Protein AF-A0A501QC79-F1 (afdb_monomer)

Secondary structure (DSSP, 8-state):
--HHHHHHHHHHHHHHHHHHHHHHHHHTT-HHHHHHHHHHHHHHHHHHHHHHHHHT---HHHHHHHHHHHIIIIIIHHHHHHHHHHHHHTT---SSHHHHGGGGGGHHHHHHHHHHHHHHH-TT-SSSEES--HHHHHHHHHHHHHHHHH---HHHHHHHT-HHHHHHHHHHHHHHHHS-PEEPP-----S-TTTTHHHHHHHHHHHHHHHHHGGGHHHHHHHHHHHHHHHHHTT--

Organism: NCBI:txid2596891

Radius of gyration: 18.56 Å; Cα contacts (8 Å, |Δi|>4): 331; chains: 1; bounding box: 59×42×55 Å

Nearest PDB structures (foldseek):
  6wmv-assembly1_A  TM=6.907E-01  e=2.992E-02  Archaeoglobus fulgidus
  6wmv-assembly1_C  TM=6.735E-01  e=3.598E-02  Archaeoglobus fulgidus
  6h53-assembly1_A  TM=6.924E-01  e=6.858E-02  Mycobacterium tuberculosis H37Rv
  6h59-assembly1_A  TM=6.334E-01  e=5.447E-02  Mycobacterium tuberculosis H37Rv

Mean predicted aligned error: 5.56 Å

Solvent-accessible surface area (backbone atoms only — not comparable to full-atom values): 12020 Å² total; per-residue (Å²): 136,66,66,78,60,45,50,28,52,52,32,26,50,49,13,28,52,26,10,55,54,15,36,54,28,40,73,70,66,38,46,68,58,14,43,51,26,31,53,50,13,52,51,29,46,55,47,17,61,48,45,22,58,74,68,71,44,82,48,76,65,49,59,50,46,41,49,56,20,44,36,42,28,29,9,43,33,28,10,52,46,39,20,47,45,30,30,57,39,61,67,64,48,90,58,71,70,64,49,57,53,20,63,56,22,38,42,31,23,54,25,34,47,55,31,50,58,46,61,77,72,49,83,78,65,78,84,43,48,65,20,48,53,48,59,60,52,21,52,36,51,43,25,52,64,49,39,55,72,67,61,82,48,63,71,59,44,55,47,65,44,32,46,67,52,49,49,52,51,23,52,50,48,23,45,43,30,62,35,87,46,61,39,71,71,78,71,79,88,62,94,48,65,86,83,36,45,65,51,51,52,50,52,54,52,41,51,51,33,38,69,76,46,44,50,56,12,49,43,50,41,52,52,47,51,54,52,51,19,56,61,53,56,66,74,78,111

pLDDT: mean 89.34, std 11.7, range [38.06, 98.81]

Foldseek 3Di:
DPPLLCVLVVLLVQLLVLLVVLQVCLVVVVLVSSLVSLVVSVVSLVVSVVSCVVSVRDDPVSLVSSLVSLLSSLQVSLLSNLLVLLCVLLVNDPDDCSVVLSNLSNLSSVLSNVLSVCVVVDPVPDAWDFFDDSSLLSLLSSLLSVCCVVCPDVVSVVLSSHSVSSSVSSVVSSCRSPHRQTFDDLDDPDPDCVVCVVNVVLVVLLVVLCVPVPSRSSNVSSVVRSVSSNVVVVVVD

InterPro domains:
  IPR000462 CDP-alcohol phosphatidyltransferase [PF01066] (7-162)
  IPR043130 CDP-alcohol phosphatidyltransferase, transmembrane domain [G3DSA:1.20.120.1760] (5-181)
  IPR048254 CDP-alcohol phosphatidyltransferase, conserved site [PS00379] (48-70)
  IPR050324 CDP-alcohol phosphatidyltransferase class-I [PTHR14269] (6-168)

Sequence (237 aa):
MRIKAQVPNIITLLNLFSGCIALIFAFHQDFKMAFLFVCLGIFLDFFDGFFARLFKVSSPLGLQLDSLADMVTSGVVPGLAMYYLMNQALGFPSSGWQMLFPYLGFIITLGSCYRLANFNIDTRQTDSFIGLPTPANALFILSLPLILLDNQYGFISQALSNPWILLVISLFSAFMLNAEIPLFSLKVKSASFAKNKLQIIFLTVSVLLLVFFKALGIPLLILFYILLSVLTNKKSI

Structure (mmCIF, N/CA/C/O backbone):
data_AF-A0A501QC79-F1
#
_entry.id   AF-A0A501QC79-F1
#
loop_
_atom_site.group_PDB
_atom_site.id
_atom_site.type_symbol
_atom_site.label_atom_id
_atom_site.label_alt_id
_atom_site.label_comp_id
_atom_site.label_asym_id
_atom_site.label_entity_id
_atom_site.label_seq_id
_atom_site.pdbx_PDB_ins_code
_atom_site.Cartn_x
_atom_site.Cartn_y
_atom_site.Cartn_z
_atom_site.occupancy
_atom_site.B_iso_or_equiv
_atom_site.auth_seq_id
_atom_site.auth_comp_id
_atom_site.auth_asym_id
_atom_site.auth_atom_id
_atom_site.pdbx_PDB_model_num
ATOM 1 N N . MET A 1 1 ? -15.047 -13.389 31.062 1.00 51.81 1 MET A N 1
ATOM 2 C CA . MET A 1 1 ? -14.877 -12.044 30.456 1.00 51.81 1 MET A CA 1
ATOM 3 C C . MET A 1 1 ? -13.528 -11.808 29.741 1.00 51.81 1 MET A C 1
ATOM 5 O O . MET A 1 1 ? -13.294 -10.686 29.327 1.00 51.81 1 MET A O 1
ATOM 9 N N . ARG A 1 2 ? -12.667 -12.815 29.482 1.00 64.94 2 ARG A N 1
ATOM 10 C CA . ARG A 1 2 ? -11.371 -12.607 28.783 1.00 64.94 2 ARG A CA 1
ATOM 11 C C . ARG A 1 2 ? -11.360 -12.921 27.278 1.00 64.94 2 ARG A C 1
ATOM 13 O O . ARG A 1 2 ? -10.652 -12.256 26.539 1.00 64.94 2 ARG A O 1
ATOM 20 N N . ILE A 1 3 ? -12.172 -13.876 26.816 1.00 75.38 3 ILE A N 1
ATOM 21 C CA . ILE A 1 3 ? -12.108 -14.379 25.428 1.00 75.38 3 ILE A CA 1
ATOM 22 C C . ILE A 1 3 ? -12.558 -13.321 24.407 1.00 75.38 3 ILE A C 1
ATOM 24 O O . ILE A 1 3 ? -11.888 -13.115 23.404 1.00 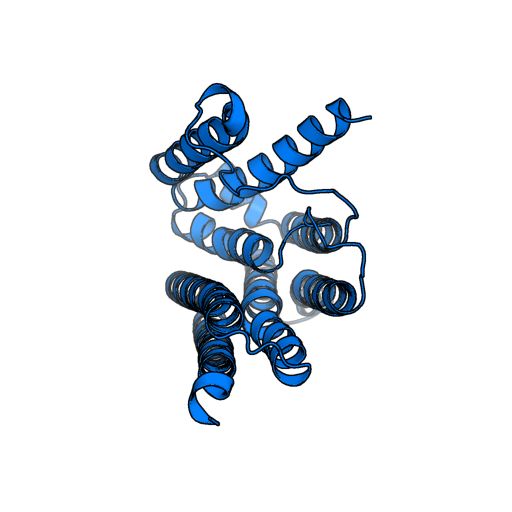75.38 3 ILE A O 1
ATOM 28 N N . LYS A 1 4 ? -13.642 -12.580 24.688 1.00 75.62 4 LYS A N 1
ATOM 29 C CA . LYS A 1 4 ? -14.170 -11.550 23.769 1.00 75.62 4 LYS A CA 1
ATOM 30 C C . LYS A 1 4 ? -13.167 -10.424 23.482 1.00 75.62 4 LYS A C 1
ATOM 32 O O . LYS A 1 4 ? -13.159 -9.899 22.378 1.00 75.62 4 LYS A O 1
ATOM 37 N N . ALA A 1 5 ? -12.313 -10.092 24.452 1.00 76.94 5 ALA A N 1
ATOM 38 C CA . ALA A 1 5 ? -11.273 -9.075 24.297 1.00 76.94 5 ALA A CA 1
ATOM 39 C C . ALA A 1 5 ? -10.076 -9.556 23.458 1.00 76.94 5 ALA A C 1
ATOM 41 O O . ALA A 1 5 ? -9.315 -8.732 22.968 1.00 76.94 5 ALA A O 1
ATOM 42 N N . GLN A 1 6 ? -9.905 -10.872 23.283 1.00 86.75 6 GLN A N 1
ATOM 43 C CA . GLN A 1 6 ? -8.829 -11.441 22.467 1.00 86.75 6 GLN A CA 1
ATOM 44 C C . GLN A 1 6 ? -9.225 -11.638 21.002 1.00 86.75 6 GLN A C 1
ATOM 46 O O . GLN A 1 6 ? -8.341 -11.764 20.164 1.00 86.75 6 GLN A O 1
ATOM 51 N N . VAL A 1 7 ? -10.525 -11.638 20.683 1.00 90.56 7 VAL A N 1
ATOM 52 C CA . VAL A 1 7 ? -11.008 -11.847 19.308 1.00 90.56 7 VAL A CA 1
ATOM 53 C C . VAL A 1 7 ? -10.420 -10.825 18.326 1.00 90.56 7 VAL A C 1
ATOM 55 O O . VAL A 1 7 ? -9.866 -11.279 17.329 1.00 90.56 7 VAL A O 1
ATOM 58 N N . PRO A 1 8 ? -10.445 -9.498 18.584 1.00 90.94 8 PRO A N 1
ATOM 59 C CA . PRO A 1 8 ? -9.845 -8.534 17.660 1.00 90.94 8 PRO A CA 1
ATOM 60 C C . PRO A 1 8 ? -8.350 -8.783 17.466 1.00 90.94 8 PRO A C 1
ATOM 62 O O . PRO A 1 8 ? -7.911 -8.929 16.339 1.00 90.94 8 PRO A O 1
ATOM 65 N N . ASN A 1 9 ? -7.598 -8.987 18.552 1.00 93.12 9 ASN A N 1
ATOM 66 C CA . ASN A 1 9 ? -6.156 -9.235 18.469 1.00 93.12 9 ASN A CA 1
ATOM 67 C C . ASN A 1 9 ? -5.815 -10.496 17.655 1.00 93.12 9 ASN A C 1
ATOM 69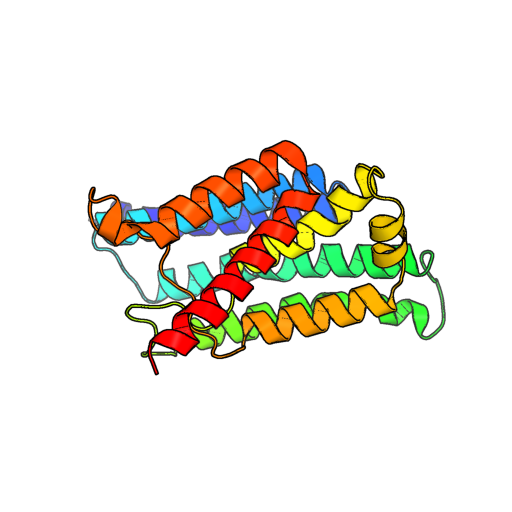 O O . ASN A 1 9 ? -4.817 -10.514 16.944 1.00 93.12 9 ASN A O 1
ATOM 73 N N . ILE A 1 10 ? -6.620 -11.560 17.756 1.00 95.12 10 ILE A N 1
ATOM 74 C CA . ILE A 1 10 ? -6.436 -12.766 16.934 1.00 95.12 10 ILE A CA 1
ATOM 75 C C . ILE A 1 10 ? -6.679 -12.442 15.458 1.00 95.12 10 ILE A C 1
ATOM 77 O O . ILE A 1 10 ? -5.912 -12.889 14.611 1.00 95.12 10 ILE A O 1
ATOM 81 N N . ILE A 1 11 ? -7.712 -11.659 15.145 1.00 95.44 11 ILE A N 1
ATOM 82 C CA . ILE A 1 11 ? -7.998 -11.236 13.769 1.00 95.44 11 ILE A CA 1
ATOM 83 C C . ILE A 1 11 ? -6.853 -10.365 13.227 1.00 95.44 11 ILE A C 1
ATOM 85 O O . ILE A 1 11 ? -6.382 -10.623 12.122 1.00 95.44 11 ILE A O 1
ATOM 89 N N . THR A 1 12 ? -6.317 -9.441 14.026 1.00 95.62 12 THR A N 1
ATOM 90 C CA . THR A 1 12 ? -5.130 -8.648 13.675 1.00 95.62 12 THR A CA 1
ATOM 91 C C . THR A 1 12 ? -3.904 -9.531 13.410 1.00 95.62 12 THR A C 1
ATOM 93 O O . THR A 1 12 ? -3.160 -9.324 12.452 1.00 95.62 12 THR A O 1
ATOM 96 N N . LEU A 1 13 ? -3.694 -10.586 14.206 1.00 97.69 13 LEU A N 1
ATOM 97 C CA . LEU A 1 13 ? -2.621 -11.554 13.950 1.00 97.69 13 LEU A CA 1
ATOM 98 C C . LEU A 1 13 ? -2.850 -12.365 12.666 1.00 97.69 13 LEU A C 1
ATOM 100 O O . LEU A 1 13 ? -1.882 -12.736 12.004 1.00 97.69 13 LEU A O 1
ATOM 104 N N . LEU A 1 14 ? -4.103 -12.625 12.283 1.00 98.12 14 LEU A N 1
ATOM 105 C CA . LEU A 1 14 ? -4.424 -13.238 10.992 1.00 98.12 14 LEU A CA 1
ATOM 106 C C . LEU A 1 14 ? -4.185 -12.269 9.822 1.00 98.12 14 LEU A C 1
ATOM 108 O O . LEU A 1 14 ? -3.751 -12.728 8.762 1.00 98.12 14 LEU A O 1
ATOM 112 N N . ASN A 1 15 ? -4.409 -10.958 10.002 1.00 98.12 15 ASN A N 1
ATOM 113 C CA . ASN A 1 15 ? -3.970 -9.935 9.043 1.00 98.12 15 ASN A CA 1
ATOM 114 C C . ASN A 1 15 ? -2.449 -10.039 8.848 1.00 98.12 15 ASN A C 1
ATOM 116 O O . ASN A 1 15 ? -1.994 -10.308 7.737 1.00 98.12 15 ASN A O 1
ATOM 120 N N . LEU A 1 16 ? -1.674 -9.963 9.935 1.00 98.50 16 LEU A N 1
ATOM 121 C CA . LEU A 1 16 ? -0.215 -10.099 9.887 1.00 98.50 16 LEU A CA 1
ATOM 122 C C . LEU A 1 16 ? 0.229 -11.401 9.202 1.00 98.50 16 LEU A C 1
ATOM 124 O O . LEU A 1 16 ? 1.107 -11.387 8.341 1.00 98.50 16 LEU A O 1
ATOM 128 N N . PHE A 1 17 ? -0.385 -12.532 9.555 1.00 98.69 17 PHE A N 1
ATOM 129 C CA . PHE A 1 17 ? -0.069 -13.821 8.943 1.00 98.69 17 PHE A CA 1
ATOM 130 C C . PHE A 1 17 ? -0.345 -13.824 7.432 1.00 98.69 17 PHE A C 1
ATOM 132 O O . PHE A 1 17 ? 0.474 -14.320 6.657 1.00 98.69 17 PHE A O 1
ATOM 139 N N . SER A 1 18 ? -1.449 -13.207 7.002 1.00 98.56 18 SER A N 1
ATOM 140 C CA . SER A 1 18 ? -1.770 -13.024 5.582 1.00 98.56 18 SER A CA 1
ATOM 141 C C . SER A 1 18 ? -0.726 -12.152 4.879 1.00 98.56 18 SER A C 1
ATOM 143 O O . SER A 1 18 ? -0.279 -12.504 3.789 1.00 98.56 18 SER A O 1
ATOM 145 N N . GLY A 1 19 ? -0.265 -11.073 5.521 1.00 98.56 19 GLY A N 1
ATOM 146 C CA . GLY A 1 19 ? 0.830 -10.232 5.032 1.00 98.56 19 GLY A CA 1
ATOM 147 C C . GLY A 1 19 ? 2.145 -10.996 4.863 1.00 98.56 19 GLY A C 1
ATOM 148 O O . GLY A 1 19 ? 2.801 -10.874 3.830 1.00 98.56 19 GLY A O 1
ATOM 149 N N . CYS A 1 20 ? 2.506 -11.851 5.824 1.00 98.75 20 CYS A N 1
ATOM 150 C CA . CYS A 1 20 ? 3.682 -12.719 5.718 1.00 98.75 20 CYS A CA 1
ATOM 151 C C . CYS A 1 20 ? 3.578 -13.690 4.532 1.00 98.75 20 CYS A C 1
ATOM 153 O O . CYS A 1 20 ? 4.544 -13.856 3.790 1.00 98.75 20 CYS A O 1
ATOM 155 N N . ILE A 1 21 ? 2.412 -14.304 4.313 1.00 98.75 21 ILE A N 1
ATOM 156 C CA . ILE A 1 21 ? 2.190 -15.179 3.152 1.00 98.75 21 ILE A CA 1
ATOM 157 C C . ILE A 1 21 ? 2.288 -14.377 1.846 1.00 98.75 21 ILE A C 1
ATOM 159 O O . ILE A 1 21 ? 2.962 -14.805 0.906 1.00 98.75 21 ILE A O 1
ATOM 163 N N . ALA A 1 22 ? 1.671 -13.193 1.791 1.00 98.75 22 ALA A N 1
ATOM 164 C CA . ALA A 1 22 ? 1.744 -12.315 0.628 1.00 98.75 22 ALA A CA 1
ATOM 165 C C . ALA A 1 22 ? 3.183 -11.899 0.299 1.00 98.75 22 ALA A C 1
ATOM 167 O O . ALA A 1 22 ? 3.547 -11.844 -0.874 1.00 98.75 22 ALA A O 1
ATOM 168 N N . LEU A 1 23 ? 4.010 -11.651 1.320 1.00 98.50 23 LEU A N 1
ATOM 169 C CA . LEU A 1 23 ? 5.426 -11.326 1.165 1.00 98.50 23 LEU A CA 1
ATOM 170 C C . LEU A 1 23 ? 6.184 -12.450 0.449 1.00 98.50 23 LEU A C 1
ATOM 172 O O . LEU A 1 23 ? 6.958 -12.177 -0.466 1.00 98.50 23 LEU A O 1
ATOM 176 N N . ILE A 1 24 ? 5.933 -13.706 0.829 1.00 98.56 24 ILE A N 1
ATOM 177 C CA . ILE A 1 24 ? 6.554 -14.875 0.192 1.00 98.56 24 ILE A CA 1
ATOM 178 C C . ILE A 1 24 ? 6.101 -15.012 -1.265 1.00 98.56 24 ILE A C 1
ATOM 180 O O . ILE A 1 24 ? 6.936 -15.211 -2.147 1.00 98.56 24 ILE A O 1
ATOM 184 N N . PHE A 1 25 ? 4.809 -14.843 -1.555 1.00 98.62 25 PHE A N 1
ATOM 185 C CA . PHE A 1 25 ? 4.328 -14.859 -2.941 1.00 98.62 25 PHE A CA 1
ATOM 186 C C . PHE A 1 25 ? 4.920 -13.720 -3.780 1.00 98.62 25 PHE A C 1
ATOM 188 O O . PHE A 1 25 ? 5.356 -13.959 -4.904 1.00 98.62 25 PHE A O 1
ATOM 195 N N . ALA A 1 26 ? 5.014 -12.506 -3.228 1.00 98.00 26 ALA A N 1
ATOM 196 C CA . ALA A 1 26 ? 5.640 -11.368 -3.899 1.00 98.00 26 ALA A CA 1
ATOM 197 C C . ALA A 1 26 ? 7.133 -11.615 -4.163 1.00 98.00 26 ALA A C 1
ATOM 199 O O . ALA A 1 26 ? 7.626 -11.302 -5.245 1.00 98.00 26 ALA A O 1
ATOM 200 N N . PHE A 1 27 ? 7.841 -12.231 -3.212 1.00 96.94 27 PHE A N 1
ATOM 201 C CA . PHE A 1 27 ? 9.240 -12.629 -3.375 1.00 96.94 27 PHE A CA 1
ATOM 202 C C . PHE A 1 27 ? 9.424 -13.634 -4.522 1.00 96.94 27 PHE A C 1
ATOM 204 O O . PHE A 1 27 ? 10.345 -13.504 -5.327 1.00 96.94 27 PHE A O 1
ATOM 211 N N . HIS A 1 28 ? 8.506 -14.594 -4.645 1.00 97.25 28 HIS A N 1
ATOM 212 C CA . HIS A 1 28 ? 8.462 -15.548 -5.756 1.00 97.25 28 HIS A CA 1
ATOM 213 C C . HIS A 1 28 ? 7.795 -15.003 -7.028 1.00 97.25 28 HIS A C 1
ATOM 215 O O . HIS A 1 28 ? 7.598 -15.760 -7.975 1.00 97.25 28 HIS A O 1
ATOM 221 N N . GLN A 1 29 ? 7.496 -13.700 -7.084 1.00 95.69 29 GLN A N 1
ATOM 222 C CA . GLN A 1 29 ? 6.932 -13.010 -8.252 1.00 95.69 29 GLN A CA 1
ATOM 223 C C . GLN A 1 29 ? 5.509 -13.465 -8.622 1.00 95.69 29 GLN A C 1
ATOM 225 O O . GLN A 1 29 ? 4.989 -13.108 -9.681 1.00 95.69 29 GLN A O 1
ATOM 230 N N . ASP A 1 30 ? 4.831 -14.195 -7.733 1.00 97.50 30 ASP A N 1
ATOM 231 C CA . ASP A 1 30 ? 3.408 -14.496 -7.859 1.00 97.50 30 ASP A CA 1
ATOM 232 C C . ASP A 1 30 ? 2.586 -13.329 -7.299 1.00 97.50 30 ASP A C 1
ATOM 234 O O . ASP A 1 30 ? 2.006 -13.367 -6.209 1.00 97.50 30 ASP A O 1
ATOM 238 N N . PHE A 1 31 ? 2.551 -12.242 -8.068 1.00 97.06 31 PHE A N 1
ATOM 239 C CA . PHE A 1 31 ? 1.845 -11.027 -7.670 1.00 97.06 31 PHE A CA 1
ATOM 240 C C . PHE A 1 31 ? 0.328 -11.203 -7.600 1.00 97.06 31 PHE A C 1
ATOM 242 O O . PHE A 1 31 ? -0.332 -10.440 -6.900 1.00 97.06 31 PHE A O 1
ATOM 249 N N . LYS A 1 32 ? -0.236 -12.215 -8.273 1.00 97.12 32 LYS A N 1
ATOM 250 C CA . LYS A 1 32 ? -1.670 -12.528 -8.182 1.00 97.12 32 LYS A CA 1
ATOM 251 C C . LYS A 1 32 ? -2.005 -13.050 -6.791 1.00 97.12 32 LYS A C 1
ATOM 253 O O . LYS A 1 32 ? -2.919 -12.528 -6.152 1.00 97.12 32 LYS A O 1
ATOM 258 N N . MET A 1 33 ? -1.240 -14.027 -6.305 1.00 98.19 33 MET A N 1
ATOM 259 C CA . MET A 1 33 ? -1.424 -14.557 -4.956 1.00 98.19 33 MET A CA 1
ATOM 260 C C . MET A 1 33 ? -1.026 -13.538 -3.888 1.00 98.19 33 MET A C 1
ATOM 262 O O . MET A 1 33 ? -1.756 -13.382 -2.910 1.00 98.19 33 MET A O 1
ATOM 266 N N . ALA A 1 34 ? 0.054 -12.777 -4.095 1.00 98.44 34 ALA A N 1
ATOM 267 C CA . ALA A 1 34 ? 0.430 -11.696 -3.184 1.00 98.44 34 ALA A CA 1
ATOM 268 C C . ALA A 1 34 ? -0.694 -10.659 -3.035 1.00 98.44 34 ALA A C 1
ATOM 270 O O . ALA A 1 34 ? -1.074 -10.311 -1.918 1.00 98.44 34 ALA A O 1
ATOM 271 N N . PHE A 1 35 ? -1.281 -10.216 -4.153 1.00 98.12 35 PHE A N 1
ATOM 272 C CA . PHE A 1 35 ? -2.409 -9.288 -4.147 1.00 98.12 35 PHE A CA 1
ATOM 273 C C . PHE A 1 35 ? -3.626 -9.873 -3.418 1.00 98.12 35 PHE A C 1
ATOM 275 O O . PHE A 1 35 ? -4.243 -9.180 -2.610 1.00 98.12 35 PHE A O 1
ATOM 282 N N . LEU A 1 36 ? -3.948 -11.152 -3.646 1.00 98.25 36 LEU A N 1
ATOM 283 C CA . LEU A 1 36 ? -5.070 -11.826 -2.987 1.00 98.25 36 LEU A CA 1
ATOM 284 C C . LEU A 1 36 ? -4.882 -11.905 -1.467 1.00 98.25 36 LEU A C 1
ATOM 286 O O . LEU A 1 36 ? -5.812 -11.603 -0.722 1.00 98.25 36 LEU A O 1
ATOM 290 N N . PHE A 1 37 ? -3.687 -12.266 -0.998 1.00 98.62 37 PHE A N 1
ATOM 291 C CA . PHE A 1 37 ? -3.400 -12.335 0.435 1.00 98.62 37 PHE A CA 1
ATOM 292 C C . PHE A 1 37 ? -3.321 -10.952 1.095 1.00 98.62 37 PHE A C 1
ATOM 294 O O . PHE A 1 37 ? -3.749 -10.817 2.239 1.00 98.62 37 PHE A O 1
ATOM 301 N N . VAL A 1 38 ? -2.880 -9.907 0.383 1.00 98.56 38 VAL A N 1
ATOM 302 C CA . VAL A 1 38 ? -3.005 -8.523 0.877 1.00 98.56 38 VAL A CA 1
ATOM 303 C C . VAL A 1 38 ? -4.467 -8.099 0.968 1.00 98.56 38 VAL A C 1
ATOM 305 O O . VAL A 1 38 ? -4.868 -7.536 1.982 1.00 98.56 38 VAL A O 1
ATOM 308 N N . CYS A 1 39 ? -5.299 -8.424 -0.027 1.00 98.00 39 CYS A N 1
ATOM 309 C CA . CYS A 1 39 ? -6.742 -8.178 0.054 1.00 98.00 39 CYS A CA 1
ATOM 310 C C . CYS A 1 39 ? -7.374 -8.901 1.249 1.00 98.00 39 CYS A C 1
ATOM 312 O O . CYS A 1 39 ? -8.214 -8.324 1.936 1.00 98.00 39 CYS A O 1
ATOM 314 N N . LEU A 1 40 ? -6.957 -10.143 1.517 1.00 98.31 40 LEU A N 1
ATOM 315 C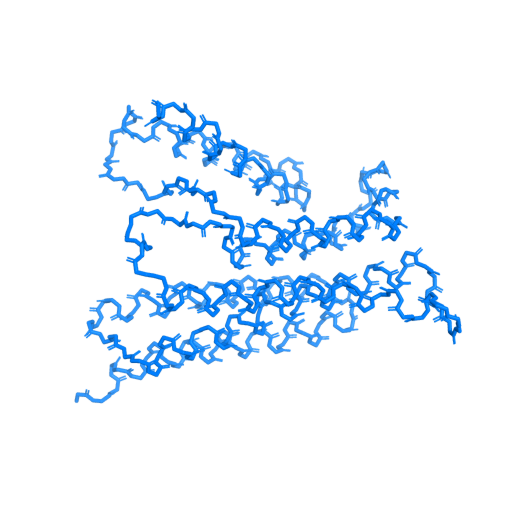 CA . LEU A 1 40 ? -7.400 -10.896 2.688 1.00 98.31 40 LEU A CA 1
ATOM 316 C C . LEU A 1 40 ? -6.943 -10.235 3.995 1.00 98.31 40 LEU A C 1
ATOM 318 O O . LEU A 1 40 ? -7.746 -10.113 4.914 1.00 98.31 40 LEU A O 1
ATOM 322 N N . GLY A 1 41 ? -5.694 -9.772 4.075 1.00 98.00 41 GLY A N 1
ATOM 323 C CA . GLY A 1 41 ? -5.181 -9.051 5.241 1.00 98.00 41 GLY A CA 1
ATOM 324 C C . GLY A 1 41 ? -5.961 -7.764 5.519 1.00 98.00 41 GLY A C 1
ATOM 325 O O . GLY A 1 41 ? -6.464 -7.592 6.623 1.00 98.00 41 GLY A O 1
ATOM 326 N N . ILE A 1 42 ? -6.190 -6.937 4.492 1.00 96.69 42 ILE A N 1
ATOM 327 C CA . ILE A 1 42 ? -7.022 -5.719 4.570 1.00 96.69 42 ILE A CA 1
ATOM 328 C C . ILE A 1 42 ? -8.469 -6.048 4.970 1.00 96.69 42 ILE A C 1
ATOM 330 O O . ILE A 1 42 ? -9.122 -5.300 5.697 1.00 96.69 42 ILE A O 1
ATOM 334 N N . PHE A 1 43 ? -9.007 -7.168 4.487 1.00 96.31 43 PHE A N 1
ATOM 335 C CA . PHE A 1 43 ? -10.330 -7.622 4.896 1.00 96.31 43 PHE A CA 1
ATOM 336 C C . PHE A 1 43 ? -10.358 -7.987 6.387 1.00 96.31 43 PHE A C 1
ATOM 338 O O . PHE A 1 43 ? -11.288 -7.601 7.087 1.00 96.31 43 PHE A O 1
ATOM 345 N N . LEU A 1 44 ? -9.344 -8.693 6.890 1.00 96.00 44 LEU A N 1
ATOM 346 C CA . LEU A 1 44 ? -9.238 -9.059 8.304 1.00 96.00 44 LEU A CA 1
ATOM 347 C C . LEU A 1 44 ? -9.051 -7.828 9.203 1.00 96.00 44 LEU A C 1
ATOM 349 O O . LEU A 1 44 ? -9.737 -7.728 10.216 1.00 96.00 44 LEU A O 1
ATOM 353 N N . ASP A 1 45 ? -8.224 -6.872 8.784 1.00 92.88 45 ASP A N 1
ATOM 354 C CA . ASP A 1 45 ? -8.029 -5.558 9.415 1.00 92.88 45 ASP A CA 1
ATOM 355 C C . ASP A 1 45 ? -9.367 -4.836 9.652 1.00 92.88 45 ASP A C 1
ATOM 357 O O . ASP A 1 45 ? -9.756 -4.492 10.766 1.00 92.88 45 ASP A O 1
ATOM 361 N N . PHE A 1 46 ? -10.205 -4.752 8.615 1.00 89.75 46 PHE A N 1
ATOM 362 C CA . PHE A 1 46 ? -11.540 -4.174 8.767 1.00 89.75 46 PHE A CA 1
ATOM 363 C C . PHE A 1 46 ? -12.395 -4.907 9.823 1.00 89.75 46 PHE A C 1
ATOM 365 O O . PHE A 1 46 ? -13.185 -4.282 10.549 1.00 89.75 46 PHE A O 1
ATOM 372 N N . PHE A 1 47 ? -12.265 -6.234 9.904 1.00 89.06 47 PHE A N 1
ATOM 373 C CA . PHE A 1 47 ? -13.030 -7.065 10.828 1.00 89.06 47 PHE A CA 1
ATOM 374 C C . PHE A 1 47 ? -12.544 -6.960 12.276 1.00 89.06 47 PHE A C 1
ATOM 376 O O . PHE A 1 47 ? -13.390 -7.004 13.176 1.00 89.06 47 PHE A O 1
ATOM 383 N N . ASP A 1 48 ? -11.249 -6.776 12.542 1.00 87.62 48 ASP A N 1
ATOM 384 C CA . ASP A 1 48 ? -10.780 -6.576 13.916 1.00 87.62 48 ASP A CA 1
ATOM 385 C C . ASP A 1 48 ? -11.354 -5.281 14.514 1.00 87.62 48 ASP A C 1
ATOM 387 O O . ASP A 1 48 ? -11.941 -5.310 15.601 1.00 87.62 48 ASP A O 1
ATOM 391 N N . GLY A 1 49 ? -11.363 -4.189 13.746 1.00 85.62 49 GLY A N 1
ATOM 392 C CA . GLY A 1 49 ? -11.900 -2.903 14.157 1.00 85.62 49 GLY A CA 1
ATOM 393 C C . GLY A 1 49 ? -13.421 -2.937 14.263 1.00 85.62 49 GLY A C 1
ATOM 394 O O . GLY A 1 49 ? -14.016 -2.245 15.098 1.00 85.62 49 GLY A O 1
ATOM 395 N N . PHE A 1 50 ? -14.092 -3.745 13.436 1.00 85.75 50 PHE A N 1
ATOM 396 C CA . PHE A 1 50 ? -15.522 -4.023 13.574 1.00 85.75 50 PHE A CA 1
ATOM 397 C C . PHE A 1 50 ? -15.830 -4.745 14.894 1.00 85.75 50 PHE A C 1
ATOM 399 O O . PHE A 1 50 ? -16.664 -4.268 15.670 1.00 85.75 50 PHE A O 1
ATOM 406 N N . PHE A 1 51 ? -15.137 -5.848 15.195 1.00 87.69 51 PHE A N 1
ATOM 407 C CA . PHE A 1 51 ? -15.380 -6.627 16.411 1.00 87.69 51 PHE A CA 1
ATOM 408 C C . PHE A 1 51 ? -14.933 -5.909 17.688 1.00 87.69 51 PHE A C 1
ATOM 410 O O . PHE A 1 51 ? -15.627 -6.006 18.702 1.00 87.69 51 PHE A O 1
ATOM 417 N N . ALA A 1 52 ? -13.850 -5.130 17.650 1.00 87.12 52 ALA A N 1
ATOM 418 C CA . ALA A 1 52 ? -13.419 -4.296 18.772 1.00 87.12 52 ALA A CA 1
ATOM 419 C C . ALA A 1 52 ? -14.513 -3.296 19.177 1.00 87.12 52 ALA A C 1
ATOM 421 O O . ALA A 1 52 ? -14.833 -3.162 20.362 1.00 87.12 52 ALA A O 1
ATOM 422 N N . ARG A 1 53 ? -15.159 -2.652 18.192 1.00 86.69 53 ARG A N 1
ATOM 423 C CA . ARG A 1 53 ? -16.298 -1.745 18.420 1.00 86.69 53 ARG A CA 1
ATOM 424 C C . ARG A 1 53 ? -17.549 -2.491 18.875 1.00 86.69 53 ARG A C 1
ATOM 426 O O . ARG A 1 53 ? -18.190 -2.057 19.830 1.00 86.69 53 ARG A O 1
ATOM 433 N N . LEU A 1 54 ? -17.875 -3.618 18.238 1.00 88.12 54 LEU A N 1
ATOM 434 C CA . LEU A 1 54 ? -19.050 -4.427 18.575 1.00 88.12 54 LEU A CA 1
ATOM 435 C C . LEU A 1 54 ? -18.997 -4.940 20.020 1.00 88.12 54 LEU A C 1
ATOM 437 O O . LEU A 1 54 ? -19.992 -4.886 20.741 1.00 88.12 54 LEU A O 1
ATOM 441 N N . PHE A 1 55 ? -17.832 -5.414 20.459 1.00 88.75 55 PHE A N 1
ATOM 442 C CA . PHE A 1 55 ? -17.634 -5.928 21.813 1.00 88.75 55 PHE A CA 1
ATOM 443 C C . PHE A 1 55 ? -17.247 -4.852 22.830 1.00 88.75 55 PHE A C 1
ATOM 445 O O . PHE A 1 55 ? -17.164 -5.169 24.015 1.00 88.75 55 PHE A O 1
ATOM 452 N N . LYS A 1 56 ? -17.058 -3.596 22.399 1.00 85.38 56 LYS A N 1
ATOM 453 C CA . LYS A 1 56 ? -16.593 -2.475 23.235 1.00 85.38 56 LYS A CA 1
ATOM 454 C C . LYS A 1 56 ? -15.274 -2.794 23.953 1.00 85.38 56 LYS A C 1
ATOM 456 O O . LYS A 1 56 ? -15.113 -2.516 25.138 1.00 85.38 56 LYS A O 1
ATOM 461 N N . VAL A 1 57 ? -14.342 -3.409 23.225 1.00 85.31 57 VAL A N 1
ATOM 462 C CA . VAL A 1 57 ? -13.023 -3.843 23.711 1.00 85.31 57 VAL A CA 1
ATOM 463 C C . VAL A 1 57 ? -11.918 -3.164 22.901 1.00 85.31 57 VAL A C 1
ATOM 465 O O . VAL A 1 57 ? -11.251 -3.776 22.077 1.00 85.31 57 VAL A O 1
ATOM 468 N N . SER A 1 58 ? -11.728 -1.865 23.122 1.00 81.19 58 SER A N 1
ATOM 469 C CA . SER A 1 58 ? -10.557 -1.128 22.631 1.00 81.19 58 SER A CA 1
ATOM 470 C C . SER A 1 58 ? -9.435 -1.199 23.666 1.00 81.19 58 SER A C 1
ATOM 472 O O . SER A 1 58 ? -9.677 -0.941 24.847 1.00 81.19 58 SER A O 1
ATOM 474 N N . SER A 1 59 ? -8.212 -1.527 23.246 1.00 87.19 59 SER A N 1
ATOM 475 C CA . SER A 1 59 ? -7.047 -1.560 24.138 1.00 87.19 59 SER A CA 1
ATOM 476 C C . SER A 1 59 ? -5.824 -0.905 23.489 1.00 87.19 59 SER A C 1
ATOM 478 O O . SER A 1 59 ? -5.683 -0.998 22.268 1.00 87.19 59 SER A O 1
ATOM 480 N N . PRO A 1 60 ? -4.913 -0.298 24.277 1.00 89.75 60 PRO A N 1
ATOM 481 C CA . PRO A 1 60 ? -3.662 0.249 23.748 1.00 89.75 60 PRO A CA 1
ATOM 482 C C . PRO A 1 60 ? -2.815 -0.799 23.019 1.00 89.75 60 PRO A C 1
ATOM 484 O O . PRO A 1 60 ? -2.217 -0.496 21.995 1.00 89.75 60 PRO A O 1
ATOM 487 N N . LEU A 1 61 ? -2.808 -2.046 23.509 1.00 91.25 61 LEU A N 1
ATOM 488 C CA . LEU A 1 61 ? -2.120 -3.154 22.846 1.00 91.25 61 LEU A CA 1
ATOM 489 C C . LEU A 1 61 ? -2.709 -3.432 21.460 1.00 91.25 61 LEU A C 1
ATOM 491 O O . LEU A 1 61 ? -1.949 -3.554 20.511 1.00 91.25 61 LEU A O 1
ATOM 495 N N . GLY A 1 62 ? -4.039 -3.529 21.349 1.00 91.00 62 GLY A N 1
ATOM 496 C CA . GLY A 1 62 ? -4.712 -3.799 20.076 1.00 91.00 62 GLY A CA 1
ATOM 497 C C . GLY A 1 62 ? -4.437 -2.713 19.037 1.00 91.00 62 GLY A C 1
ATOM 498 O O . GLY A 1 62 ? -4.112 -3.039 17.908 1.00 91.00 62 GLY A O 1
ATOM 499 N N . LEU A 1 63 ? -4.454 -1.440 19.450 1.00 90.06 63 LEU A N 1
ATOM 500 C CA . LEU A 1 63 ? -4.114 -0.306 18.581 1.00 90.06 63 LEU A CA 1
ATOM 501 C C . LEU A 1 63 ? -2.683 -0.405 18.018 1.00 90.06 63 LEU A C 1
ATOM 503 O O . LEU A 1 63 ? -2.456 -0.185 16.835 1.00 90.06 63 LEU A O 1
ATOM 507 N N . GLN A 1 64 ? -1.705 -0.740 18.865 1.00 93.88 64 GLN A N 1
ATOM 508 C CA . GLN A 1 64 ? -0.317 -0.895 18.418 1.00 93.88 64 GLN A CA 1
ATOM 509 C C . GLN A 1 64 ? -0.139 -2.149 17.555 1.00 93.88 64 GLN A C 1
ATOM 511 O O . GLN A 1 64 ? 0.587 -2.123 16.565 1.00 93.88 64 GLN A O 1
ATOM 516 N N . LEU A 1 65 ? -0.807 -3.244 17.923 1.00 95.00 65 LEU A N 1
ATOM 517 C CA . LEU A 1 65 ? -0.756 -4.506 17.193 1.00 95.00 65 LEU A CA 1
ATOM 518 C C . LEU A 1 65 ? -1.316 -4.356 15.775 1.00 95.00 65 LEU A C 1
ATOM 520 O O . LEU A 1 65 ? -0.717 -4.888 14.846 1.00 95.00 65 LEU A O 1
ATOM 524 N N . ASP A 1 66 ? -2.406 -3.603 15.630 1.00 94.38 66 ASP A N 1
ATOM 525 C CA . ASP A 1 66 ? -3.036 -3.240 14.359 1.00 94.38 66 ASP A CA 1
ATOM 526 C C . ASP A 1 66 ? -2.038 -2.554 13.425 1.00 94.38 66 ASP A C 1
ATOM 528 O O . ASP A 1 66 ? -1.662 -3.102 12.393 1.00 94.38 66 ASP A O 1
ATOM 532 N N . SER A 1 67 ? -1.448 -1.441 13.868 1.00 95.25 67 SER A N 1
ATOM 533 C CA . SER A 1 67 ? -0.439 -0.725 13.076 1.00 95.25 67 SER A CA 1
ATOM 534 C C . SER A 1 67 ? 0.795 -1.569 12.735 1.00 95.25 67 SER A C 1
ATOM 536 O O . SER A 1 67 ? 1.368 -1.405 11.660 1.00 95.25 67 SER A O 1
ATOM 538 N N . LEU A 1 68 ? 1.228 -2.476 13.619 1.00 97.38 68 LEU A N 1
ATOM 539 C CA . LEU A 1 68 ? 2.353 -3.379 13.343 1.00 97.38 68 LEU A CA 1
ATOM 540 C C . LEU A 1 68 ? 1.997 -4.454 12.307 1.00 97.38 68 LEU A C 1
ATOM 542 O O . LEU A 1 68 ? 2.820 -4.756 11.440 1.00 97.38 68 LEU A O 1
ATOM 546 N N . ALA A 1 69 ? 0.793 -5.024 12.381 1.00 97.94 69 ALA A N 1
ATOM 547 C CA . ALA A 1 69 ? 0.294 -5.976 11.393 1.00 97.94 69 ALA A CA 1
ATOM 548 C C . ALA A 1 69 ? 0.139 -5.306 10.023 1.00 97.94 69 ALA A C 1
ATOM 550 O O . ALA A 1 69 ? 0.651 -5.797 9.012 1.00 97.94 69 ALA A O 1
ATOM 551 N N . ASP A 1 70 ? -0.484 -4.134 10.020 1.00 97.12 70 ASP A N 1
ATOM 552 C CA . ASP A 1 70 ? -0.776 -3.351 8.832 1.00 97.12 70 ASP A CA 1
ATOM 553 C C . ASP A 1 70 ? 0.511 -2.818 8.172 1.00 97.12 70 ASP A C 1
ATOM 555 O O . ASP A 1 70 ? 0.617 -2.738 6.948 1.00 97.12 70 ASP A O 1
ATOM 559 N N . MET A 1 71 ? 1.567 -2.575 8.956 1.00 98.31 71 MET A N 1
ATOM 560 C CA . MET A 1 71 ? 2.892 -2.252 8.426 1.00 98.31 71 MET A CA 1
ATOM 561 C C . MET A 1 71 ? 3.468 -3.385 7.566 1.00 98.31 71 MET A C 1
ATOM 563 O O . MET A 1 71 ? 4.065 -3.119 6.521 1.00 98.31 71 MET A O 1
ATOM 567 N N . VAL A 1 72 ? 3.281 -4.650 7.951 1.00 98.56 72 VAL A N 1
ATOM 568 C CA . VAL A 1 72 ? 3.746 -5.790 7.146 1.00 98.56 72 VAL A CA 1
ATOM 569 C C . VAL A 1 72 ? 2.885 -5.934 5.894 1.00 98.56 72 VAL A C 1
ATOM 571 O O . VAL A 1 72 ? 3.417 -5.870 4.783 1.00 98.56 72 VAL A O 1
ATOM 574 N N . THR A 1 73 ? 1.567 -6.064 6.063 1.00 98.31 73 THR A N 1
ATOM 575 C CA . THR A 1 73 ? 0.616 -6.322 4.969 1.00 98.31 73 THR A CA 1
ATOM 576 C C . THR A 1 73 ? 0.545 -5.165 3.972 1.00 98.31 73 THR A C 1
ATOM 578 O O . THR A 1 73 ? 0.667 -5.372 2.764 1.00 98.31 73 THR A O 1
ATOM 581 N N . SER A 1 74 ?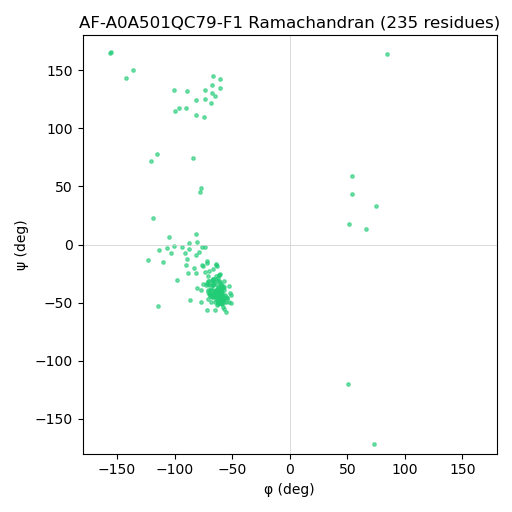 0.376 -3.942 4.470 1.00 97.94 74 SER A N 1
ATOM 582 C CA . SER A 1 74 ? 0.087 -2.746 3.673 1.00 97.94 74 SER A CA 1
ATOM 583 C C . SER A 1 74 ? 1.303 -1.827 3.480 1.00 97.94 74 SER A C 1
ATOM 585 O O . SER A 1 74 ? 1.225 -0.869 2.713 1.00 97.94 74 SER A O 1
ATOM 587 N N . GLY A 1 75 ? 2.434 -2.099 4.141 1.00 98.19 75 GLY A N 1
ATOM 588 C CA . GLY A 1 75 ? 3.665 -1.306 4.029 1.00 98.19 75 GLY A CA 1
ATOM 589 C C . GLY A 1 75 ? 4.838 -2.055 3.390 1.00 98.19 75 GLY A C 1
ATOM 590 O O . GLY A 1 75 ? 5.438 -1.562 2.432 1.00 98.19 75 GLY A O 1
ATOM 591 N N . VAL A 1 76 ? 5.190 -3.239 3.899 1.00 98.69 76 VAL A N 1
ATOM 592 C CA . VAL A 1 76 ? 6.361 -4.007 3.431 1.00 98.69 76 VAL A CA 1
ATOM 593 C C . VAL A 1 76 ? 6.079 -4.713 2.107 1.00 98.69 76 VAL A C 1
ATOM 595 O O . VAL A 1 76 ? 6.862 -4.568 1.169 1.00 98.69 76 VAL A O 1
ATOM 598 N N . VAL A 1 77 ? 4.961 -5.438 1.995 1.00 98.69 77 VAL A N 1
ATOM 599 C CA . VAL A 1 77 ? 4.598 -6.175 0.769 1.00 98.69 77 VAL A CA 1
ATOM 600 C C . VAL A 1 77 ? 4.551 -5.276 -0.481 1.00 98.69 77 VAL A C 1
ATOM 602 O O . VAL A 1 77 ? 5.201 -5.625 -1.471 1.00 98.69 77 VAL A O 1
ATOM 605 N N . PRO A 1 78 ? 3.873 -4.107 -0.487 1.00 98.56 78 PRO A N 1
ATOM 606 C CA . PRO A 1 78 ? 3.911 -3.221 -1.653 1.00 98.56 78 PRO A CA 1
ATOM 607 C C . PRO A 1 78 ? 5.306 -2.634 -1.920 1.00 98.56 78 PRO A C 1
ATOM 609 O O . PRO A 1 78 ? 5.676 -2.466 -3.081 1.00 98.56 78 PRO A O 1
ATOM 612 N N . GLY A 1 79 ? 6.112 -2.373 -0.884 1.00 98.56 79 GLY A N 1
ATOM 613 C CA . GLY A 1 79 ? 7.506 -1.949 -1.055 1.00 98.56 79 GLY A CA 1
ATOM 614 C C . GLY A 1 79 ? 8.360 -3.004 -1.761 1.00 98.56 79 GLY A C 1
ATOM 615 O O . GLY A 1 79 ? 9.103 -2.671 -2.683 1.00 98.56 79 GLY A O 1
ATOM 616 N N . LEU A 1 80 ? 8.193 -4.282 -1.400 1.00 98.69 80 LEU A N 1
ATOM 617 C CA . LEU A 1 80 ? 8.854 -5.405 -2.069 1.00 98.69 80 LEU A CA 1
ATOM 618 C C . LEU A 1 80 ? 8.389 -5.558 -3.525 1.00 98.69 80 LEU A C 1
ATOM 620 O O . LEU A 1 80 ? 9.208 -5.794 -4.412 1.00 98.69 80 LEU A O 1
ATOM 624 N N . ALA A 1 81 ? 7.091 -5.393 -3.792 1.00 98.56 81 ALA A N 1
ATOM 625 C CA . ALA A 1 81 ? 6.574 -5.430 -5.157 1.00 98.56 81 ALA A CA 1
ATOM 626 C C . ALA A 1 81 ? 7.180 -4.314 -6.023 1.00 98.56 81 ALA A C 1
ATOM 628 O O . ALA A 1 81 ? 7.624 -4.571 -7.140 1.00 98.56 81 ALA A O 1
ATOM 629 N N . MET A 1 82 ? 7.274 -3.093 -5.491 1.00 98.69 82 MET A N 1
ATOM 630 C CA . MET A 1 82 ? 7.909 -1.979 -6.196 1.00 98.69 82 MET A CA 1
ATOM 631 C C . MET A 1 82 ? 9.420 -2.177 -6.372 1.00 98.69 82 MET A C 1
ATOM 633 O O . MET A 1 82 ? 9.949 -1.884 -7.443 1.00 98.69 82 MET A O 1
ATOM 637 N N . TYR A 1 83 ? 10.107 -2.722 -5.361 1.00 98.44 83 TYR A N 1
ATOM 638 C CA . TYR A 1 83 ? 11.506 -3.144 -5.482 1.00 98.44 83 TYR A CA 1
ATOM 639 C C . TYR A 1 83 ? 11.679 -4.085 -6.675 1.00 98.44 83 TYR A C 1
ATOM 641 O O . TYR A 1 83 ? 12.536 -3.857 -7.528 1.00 98.44 83 TYR A O 1
ATOM 649 N N . TYR A 1 84 ? 10.833 -5.112 -6.779 1.00 97.81 84 TYR A N 1
ATOM 650 C CA . TYR A 1 84 ? 10.909 -6.055 -7.886 1.00 97.81 84 TYR A CA 1
ATOM 651 C C . TYR A 1 84 ? 10.673 -5.370 -9.236 1.00 97.81 84 TYR A C 1
ATOM 653 O O . TYR A 1 84 ? 11.465 -5.573 -10.153 1.00 97.81 84 TYR A O 1
ATOM 661 N N . LEU A 1 85 ? 9.648 -4.517 -9.352 1.00 97.88 85 LEU A N 1
ATOM 662 C CA . LEU A 1 85 ? 9.371 -3.778 -10.587 1.00 97.88 85 LEU A CA 1
ATOM 663 C C . LEU A 1 85 ? 10.563 -2.924 -11.036 1.00 97.88 85 LEU A C 1
ATOM 665 O O . LEU A 1 85 ? 10.929 -2.945 -12.208 1.00 97.88 85 LEU A O 1
ATOM 669 N N . MET A 1 86 ? 11.202 -2.204 -10.111 1.00 98.25 86 MET A N 1
ATOM 670 C CA . MET A 1 86 ? 12.391 -1.403 -10.417 1.00 98.25 86 MET A CA 1
ATOM 671 C C . MET A 1 86 ? 13.578 -2.271 -10.840 1.00 98.25 86 MET A C 1
ATOM 673 O O . MET A 1 86 ? 14.315 -1.904 -11.754 1.00 98.25 86 MET A O 1
ATOM 677 N N . ASN A 1 87 ? 13.760 -3.422 -10.189 1.00 97.00 87 ASN A N 1
ATOM 678 C CA . ASN A 1 87 ? 14.822 -4.369 -10.519 1.00 97.00 87 ASN A CA 1
ATOM 679 C C . ASN A 1 87 ? 14.616 -4.980 -11.914 1.00 97.00 87 ASN A C 1
ATOM 681 O O . ASN A 1 87 ? 15.541 -5.034 -12.724 1.00 97.00 87 ASN A O 1
ATOM 685 N N . GLN A 1 88 ? 13.375 -5.360 -12.226 1.00 95.94 88 GLN A N 1
ATOM 686 C CA . GLN A 1 88 ? 12.975 -5.872 -13.532 1.00 95.94 88 GLN A CA 1
ATOM 687 C C . GLN A 1 88 ? 13.146 -4.814 -14.631 1.00 95.94 88 GLN A C 1
ATOM 689 O O . GLN A 1 88 ? 13.702 -5.119 -15.683 1.00 95.94 88 GLN A O 1
ATOM 694 N N . ALA A 1 89 ? 12.741 -3.566 -14.376 1.00 96.31 89 ALA A N 1
ATOM 695 C CA . ALA A 1 89 ? 12.880 -2.444 -15.307 1.00 96.31 89 ALA A CA 1
ATOM 696 C C . ALA A 1 89 ? 14.346 -2.127 -15.670 1.00 96.31 89 ALA A C 1
ATOM 698 O O . ALA A 1 89 ? 14.621 -1.600 -16.747 1.00 96.31 89 ALA A O 1
ATOM 699 N N . LEU A 1 90 ? 15.294 -2.459 -14.787 1.00 95.94 90 LEU A N 1
ATOM 700 C CA . LEU A 1 90 ? 16.736 -2.320 -15.016 1.00 95.94 90 LEU A CA 1
ATOM 701 C C . LEU A 1 90 ? 17.402 -3.593 -15.565 1.00 95.94 90 LEU A C 1
ATOM 703 O O . LEU A 1 90 ? 18.603 -3.577 -15.825 1.00 95.94 90 LEU A O 1
ATOM 707 N N . GLY A 1 91 ? 16.655 -4.686 -15.744 1.00 94.69 91 GLY A N 1
ATOM 708 C CA . GLY A 1 91 ? 17.191 -5.951 -16.248 1.00 94.69 91 GLY A CA 1
ATOM 709 C C . GLY A 1 91 ? 18.025 -6.737 -15.232 1.00 94.69 91 GLY A C 1
ATOM 710 O O . GLY A 1 91 ? 18.969 -7.411 -15.632 1.00 94.69 91 GLY A O 1
ATOM 711 N N . PHE A 1 92 ? 17.690 -6.668 -13.939 1.00 93.44 92 PHE A N 1
ATOM 712 C CA . PHE A 1 92 ? 18.382 -7.381 -12.852 1.00 93.44 92 PHE A CA 1
ATOM 713 C C . PHE A 1 92 ? 19.901 -7.126 -12.803 1.00 93.44 92 PHE A C 1
ATOM 715 O O . PHE A 1 92 ? 20.702 -8.060 -12.909 1.00 93.44 92 PHE A O 1
ATOM 722 N N . PRO A 1 93 ? 20.323 -5.859 -12.644 1.00 92.50 93 PRO A N 1
ATOM 723 C CA . PRO A 1 93 ? 21.732 -5.484 -12.631 1.00 92.50 93 PRO A CA 1
ATOM 724 C C . PRO A 1 93 ? 22.492 -6.169 -11.486 1.00 92.50 93 PRO A C 1
ATOM 726 O O . PRO A 1 93 ? 22.062 -6.157 -10.333 1.00 92.50 93 PRO A O 1
ATOM 729 N N . SER A 1 94 ? 23.671 -6.715 -11.793 1.00 90.56 94 SER A N 1
ATOM 730 C CA . SER A 1 94 ? 24.534 -7.404 -10.822 1.00 90.56 94 SER A CA 1
ATOM 731 C C . SER A 1 94 ? 25.695 -6.548 -10.299 1.00 90.56 94 SER A C 1
ATOM 733 O O . SER A 1 94 ? 26.490 -7.026 -9.492 1.00 90.56 94 SER A O 1
ATOM 735 N N . SER A 1 95 ? 25.846 -5.306 -10.771 1.00 90.69 95 SER A N 1
ATOM 736 C CA . SER A 1 95 ? 26.925 -4.403 -10.356 1.00 90.69 95 SER A CA 1
ATOM 737 C C . SER A 1 95 ? 26.564 -2.923 -10.541 1.00 90.69 95 SER A C 1
ATOM 739 O O . SER A 1 95 ? 25.597 -2.566 -11.216 1.00 90.69 95 SER A O 1
ATOM 741 N N . GLY A 1 96 ? 27.351 -2.043 -9.914 1.00 92.31 96 GLY A N 1
ATOM 742 C CA . GLY A 1 96 ? 27.189 -0.592 -10.008 1.00 92.31 96 GLY A CA 1
ATOM 743 C C . GLY A 1 96 ? 25.988 -0.038 -9.234 1.00 92.31 96 GLY A C 1
ATOM 744 O O . GLY A 1 96 ? 25.316 -0.737 -8.478 1.00 92.31 96 GLY A O 1
ATOM 745 N N . TRP A 1 97 ? 25.710 1.254 -9.428 1.00 89.62 97 TRP A N 1
ATOM 746 C CA . TRP A 1 97 ? 24.614 1.956 -8.743 1.00 89.62 97 TRP A CA 1
ATOM 747 C C . TRP A 1 97 ? 23.233 1.366 -9.066 1.00 89.62 97 TRP A C 1
ATOM 749 O O . TRP A 1 97 ? 22.314 1.457 -8.254 1.00 89.62 97 TRP A O 1
ATOM 759 N N . GLN A 1 98 ? 23.094 0.728 -10.231 1.00 92.88 98 GLN A N 1
ATOM 760 C CA . GLN A 1 98 ? 21.851 0.111 -10.687 1.00 92.88 98 GLN A CA 1
ATOM 761 C C . GLN A 1 98 ? 21.422 -1.054 -9.786 1.00 92.88 98 GLN A C 1
ATOM 763 O O . GLN A 1 98 ? 20.229 -1.276 -9.640 1.00 92.88 98 GLN A O 1
ATOM 768 N N . MET A 1 99 ? 22.357 -1.736 -9.110 1.00 95.31 99 MET A N 1
ATOM 769 C CA . MET A 1 99 ? 22.038 -2.764 -8.108 1.00 95.31 99 MET A CA 1
ATOM 770 C C . MET A 1 99 ? 21.360 -2.175 -6.858 1.00 95.31 99 MET A C 1
ATOM 772 O O . MET A 1 99 ? 20.559 -2.840 -6.204 1.00 95.31 99 MET A O 1
ATOM 776 N N . LEU A 1 100 ? 21.674 -0.920 -6.516 1.00 96.50 100 LEU A N 1
ATOM 777 C CA . LEU A 1 100 ? 21.126 -0.233 -5.344 1.00 96.50 100 LEU A CA 1
ATOM 778 C C . LEU A 1 100 ? 19.807 0.489 -5.645 1.00 96.50 100 LEU A C 1
ATOM 780 O O . LEU A 1 100 ? 19.002 0.707 -4.742 1.00 96.50 100 LEU A O 1
ATOM 784 N N . PHE A 1 101 ? 19.565 0.846 -6.906 1.00 97.12 101 PHE A N 1
ATOM 785 C CA . PHE A 1 101 ? 18.385 1.608 -7.310 1.00 97.12 101 PHE A CA 1
ATOM 786 C C . PHE A 1 101 ? 17.046 0.952 -6.908 1.00 97.12 101 PHE A C 1
ATOM 788 O O . PHE A 1 101 ? 16.195 1.659 -6.371 1.00 97.12 101 PHE A O 1
ATOM 795 N N . PRO A 1 102 ? 16.837 -0.373 -7.061 1.00 97.94 102 PRO A N 1
ATOM 796 C CA . PRO A 1 102 ? 15.569 -1.006 -6.702 1.00 97.94 102 PRO A CA 1
ATOM 797 C C . PRO A 1 102 ? 15.181 -0.870 -5.227 1.00 97.94 102 PRO A C 1
ATOM 799 O O . PRO A 1 102 ? 13.995 -0.861 -4.905 1.00 97.94 102 PRO A O 1
ATOM 802 N N . TYR A 1 103 ? 16.149 -0.696 -4.318 1.00 98.00 103 TYR A N 1
ATOM 803 C CA . TYR A 1 103 ? 15.869 -0.478 -2.892 1.00 98.00 103 TYR A CA 1
ATOM 804 C C . TYR A 1 103 ? 15.085 0.815 -2.631 1.00 98.00 103 TYR A C 1
ATOM 806 O O . TYR A 1 103 ? 14.413 0.920 -1.606 1.00 98.00 103 TYR A O 1
ATOM 814 N N . LEU A 1 104 ? 15.073 1.758 -3.581 1.00 98.38 104 LEU A N 1
ATOM 815 C CA . LEU A 1 104 ? 14.209 2.938 -3.530 1.00 98.38 104 LEU A CA 1
ATOM 816 C C . LEU A 1 104 ? 12.711 2.582 -3.584 1.00 98.38 104 LEU A C 1
ATOM 818 O O . LEU A 1 104 ? 11.883 3.390 -3.172 1.00 98.38 104 LEU A O 1
ATOM 822 N N . GLY A 1 105 ? 12.334 1.368 -4.002 1.00 98.00 105 GLY A N 1
ATOM 823 C CA . GLY A 1 105 ? 10.961 0.871 -3.879 1.00 98.00 105 GLY A CA 1
ATOM 824 C C . GLY A 1 105 ? 10.452 0.872 -2.431 1.00 98.00 105 GLY A C 1
ATOM 825 O O . GLY A 1 105 ? 9.281 1.161 -2.181 1.00 98.00 105 GLY A O 1
ATOM 826 N N . PHE A 1 106 ? 11.344 0.680 -1.452 1.00 98.69 106 PHE A N 1
ATOM 827 C CA . PHE A 1 106 ? 11.000 0.715 -0.028 1.00 98.69 106 PHE A CA 1
ATOM 828 C C . PHE A 1 106 ? 10.718 2.124 0.517 1.00 98.69 106 PHE A C 1
ATOM 830 O O . PHE A 1 106 ? 10.290 2.246 1.663 1.00 98.69 106 PHE A O 1
ATOM 837 N N . ILE A 1 107 ? 10.840 3.189 -0.286 1.00 98.81 107 ILE A N 1
ATOM 838 C CA . ILE A 1 107 ? 10.301 4.517 0.067 1.00 98.81 107 ILE A CA 1
ATOM 839 C C . ILE A 1 107 ? 8.810 4.415 0.436 1.00 98.81 107 ILE A C 1
ATOM 841 O O . ILE A 1 107 ? 8.357 5.076 1.369 1.00 98.81 107 ILE A O 1
ATOM 845 N N . ILE A 1 108 ? 8.063 3.529 -0.232 1.00 98.56 108 ILE A N 1
ATOM 846 C CA . ILE A 1 108 ? 6.651 3.248 0.070 1.00 98.56 108 ILE A CA 1
ATOM 847 C C . ILE A 1 108 ? 6.492 2.688 1.488 1.00 98.56 108 ILE A C 1
ATOM 849 O O . ILE A 1 108 ? 5.615 3.116 2.239 1.00 98.56 108 ILE A O 1
ATOM 853 N N . THR A 1 109 ? 7.362 1.755 1.872 1.00 98.69 109 THR A N 1
ATOM 854 C CA . THR A 1 109 ? 7.404 1.156 3.210 1.00 98.69 109 THR A CA 1
ATOM 855 C C . THR A 1 109 ? 7.727 2.213 4.265 1.00 98.69 109 THR A C 1
ATOM 857 O O . THR A 1 109 ? 7.024 2.310 5.268 1.00 98.69 109 THR A O 1
ATOM 860 N N . LEU A 1 110 ? 8.721 3.071 4.016 1.00 98.62 110 LEU A N 1
ATOM 861 C CA . LEU A 1 110 ? 9.072 4.170 4.923 1.00 98.62 110 LEU A CA 1
ATOM 862 C C . LEU A 1 110 ? 7.915 5.166 5.090 1.00 98.62 110 LEU A C 1
ATOM 864 O O . LEU A 1 110 ? 7.560 5.519 6.215 1.00 98.62 110 LEU A O 1
ATOM 868 N N . GLY A 1 111 ? 7.281 5.564 3.984 1.00 98.19 111 GLY A N 1
ATOM 869 C CA . GLY A 1 111 ? 6.118 6.450 3.998 1.00 98.19 111 GLY A CA 1
ATOM 870 C C . GLY A 1 111 ? 4.917 5.846 4.730 1.00 98.19 111 GLY A C 1
ATOM 871 O O . GLY A 1 111 ? 4.218 6.564 5.441 1.00 98.19 111 GLY A O 1
ATOM 872 N N . SER A 1 112 ? 4.705 4.532 4.601 1.00 97.88 112 SER A N 1
ATOM 873 C CA . SER A 1 112 ? 3.623 3.806 5.281 1.00 97.88 112 SER A CA 1
ATOM 874 C C . SER A 1 112 ? 3.861 3.723 6.788 1.00 97.88 112 SER A C 1
ATOM 876 O O . SER A 1 112 ? 2.944 3.981 7.562 1.00 97.88 112 SER A O 1
ATOM 878 N N . CYS A 1 113 ? 5.100 3.439 7.204 1.00 97.69 113 CYS A N 1
ATOM 879 C CA . CYS A 1 113 ? 5.493 3.403 8.612 1.00 97.69 113 CYS A CA 1
ATOM 880 C C . CYS A 1 113 ? 5.261 4.757 9.291 1.00 97.69 113 CYS A C 1
ATOM 882 O O . CYS A 1 113 ? 4.592 4.830 10.321 1.00 97.69 113 CYS A O 1
ATOM 884 N N . TYR A 1 114 ? 5.750 5.839 8.675 1.00 96.31 114 TYR A N 1
ATOM 885 C CA . TYR A 1 114 ? 5.579 7.191 9.208 1.00 96.31 114 TYR A CA 1
ATOM 886 C C . TYR A 1 114 ? 4.097 7.575 9.326 1.00 96.31 114 TYR A C 1
ATOM 888 O O . TYR A 1 114 ? 3.671 8.088 10.362 1.00 96.31 114 TYR A O 1
ATOM 896 N N . ARG A 1 115 ? 3.287 7.239 8.313 1.00 94.31 115 ARG A N 1
ATOM 897 C CA . ARG A 1 115 ? 1.837 7.451 8.341 1.00 94.31 115 ARG A CA 1
ATOM 898 C C . ARG A 1 115 ? 1.172 6.714 9.504 1.00 94.31 115 ARG A C 1
ATOM 900 O O . ARG A 1 115 ? 0.395 7.323 10.233 1.00 94.31 115 ARG A O 1
ATOM 907 N N . LEU A 1 116 ? 1.436 5.415 9.657 1.00 93.75 116 LEU A N 1
ATOM 908 C CA . LEU A 1 116 ? 0.831 4.580 10.704 1.00 93.75 116 LEU A CA 1
ATOM 909 C C . LEU A 1 116 ? 1.217 5.071 12.105 1.00 93.75 116 LEU A C 1
ATOM 911 O O . LEU A 1 116 ? 0.366 5.167 12.987 1.00 93.75 116 LEU A O 1
ATOM 915 N N . ALA A 1 117 ? 2.479 5.466 12.293 1.00 92.94 117 ALA A N 1
ATOM 916 C CA . ALA A 1 117 ? 2.939 6.062 13.543 1.00 92.94 117 ALA A CA 1
ATOM 917 C C . ALA A 1 117 ? 2.199 7.374 13.858 1.00 92.94 117 ALA A C 1
ATOM 919 O O . ALA A 1 117 ? 1.688 7.536 14.966 1.00 92.94 117 ALA A O 1
ATOM 920 N N . ASN A 1 118 ? 2.086 8.278 12.877 1.00 89.88 118 ASN A N 1
ATOM 921 C CA . ASN A 1 118 ? 1.352 9.536 13.031 1.00 89.88 118 ASN A CA 1
ATOM 922 C C . ASN A 1 118 ? -0.140 9.316 13.300 1.00 89.88 118 ASN A C 1
ATOM 924 O O . ASN A 1 118 ? -0.720 10.008 14.133 1.00 89.88 118 ASN A O 1
ATOM 928 N N . PHE A 1 119 ? -0.760 8.335 12.642 1.00 85.88 119 PHE A N 1
ATOM 929 C CA . PHE A 1 119 ? -2.176 8.018 12.820 1.00 85.88 119 PHE A CA 1
ATOM 930 C C . PHE A 1 119 ? -2.524 7.676 14.277 1.00 85.88 119 PHE A C 1
ATOM 932 O O . PHE A 1 119 ? -3.577 8.078 14.763 1.00 85.88 119 PHE A O 1
ATOM 939 N N . ASN A 1 120 ? -1.619 7.012 15.002 1.00 86.75 120 ASN A N 1
ATOM 940 C CA . ASN A 1 120 ? -1.832 6.648 16.406 1.00 86.75 120 ASN A CA 1
ATOM 941 C C . ASN A 1 120 ? -1.681 7.810 17.399 1.00 86.75 120 ASN A C 1
ATOM 943 O O . ASN A 1 120 ? -2.125 7.682 18.541 1.00 86.75 120 ASN A O 1
ATOM 947 N N . ILE A 1 121 ? -1.044 8.915 17.001 1.00 87.75 121 ILE A N 1
ATOM 948 C CA . ILE A 1 121 ? -0.804 10.080 17.872 1.00 87.75 121 ILE A CA 1
ATOM 949 C C . ILE A 1 121 ? -1.626 11.314 17.473 1.00 87.75 121 ILE A C 1
ATOM 951 O O . ILE A 1 121 ? -1.740 12.249 18.266 1.00 87.75 121 ILE A O 1
ATOM 955 N N . ASP A 1 122 ? -2.205 11.335 16.270 1.00 82.06 122 ASP A N 1
ATOM 956 C CA . ASP A 1 122 ? -2.993 12.460 15.768 1.00 82.06 122 ASP A CA 1
ATOM 957 C C . ASP A 1 122 ? -4.436 12.426 16.298 1.00 82.06 122 ASP A C 1
ATOM 959 O O . ASP A 1 122 ? -5.259 11.590 15.924 1.00 82.06 122 ASP A O 1
ATOM 963 N N . THR A 1 123 ? -4.773 13.391 17.152 1.00 76.38 123 THR A N 1
ATOM 964 C CA . THR A 1 123 ? -6.099 13.519 17.776 1.00 76.38 123 THR A CA 1
ATOM 965 C C . THR A 1 123 ? -7.158 14.144 16.860 1.00 76.38 123 THR A C 1
ATOM 967 O O . THR A 1 123 ? -8.334 14.177 17.224 1.00 76.38 123 THR A O 1
ATOM 970 N N . ARG A 1 124 ? -6.780 14.620 15.663 1.00 69.88 124 ARG A N 1
ATOM 971 C CA . ARG A 1 124 ? -7.680 15.281 14.696 1.00 69.88 124 ARG A CA 1
ATOM 972 C C . ARG A 1 124 ? -8.495 14.295 13.844 1.00 69.88 124 ARG A C 1
ATOM 974 O O . ARG A 1 124 ? -9.400 14.713 13.127 1.00 69.88 124 ARG A O 1
ATOM 981 N N . GLN A 1 125 ? -8.198 12.996 13.910 1.00 60.84 125 GLN A N 1
ATOM 982 C CA . GLN A 1 125 ? -8.752 11.937 13.047 1.00 60.84 125 GLN A CA 1
ATOM 983 C C . GLN A 1 125 ? -10.184 11.497 13.447 1.00 60.84 125 GLN A C 1
ATOM 985 O O . GLN A 1 125 ? -10.479 10.305 13.533 1.00 60.84 125 GLN A O 1
ATOM 990 N N . THR A 1 126 ? -11.096 12.432 13.735 1.00 54.34 126 THR A N 1
ATOM 991 C CA . THR A 1 126 ? -12.426 12.109 14.293 1.00 54.34 126 THR A CA 1
ATOM 992 C C . THR A 1 126 ? -13.482 11.789 13.228 1.00 54.34 126 THR A C 1
ATOM 994 O O . THR A 1 126 ? -14.165 10.770 13.335 1.00 54.34 126 THR A O 1
ATOM 997 N N . ASP A 1 127 ? -13.602 12.614 12.180 1.00 48.66 127 ASP A N 1
ATOM 998 C CA . ASP A 1 127 ? -14.688 12.514 11.182 1.00 48.66 127 ASP A CA 1
ATOM 999 C C . ASP A 1 127 ? -14.225 12.356 9.719 1.00 48.66 127 ASP A C 1
ATOM 1001 O O . ASP A 1 127 ? -15.023 11.977 8.850 1.00 48.66 127 ASP A O 1
ATOM 1005 N N . SER A 1 128 ? -12.941 12.587 9.434 1.00 54.84 128 SER A N 1
ATOM 1006 C CA . SER A 1 128 ? -12.332 12.473 8.102 1.00 54.84 128 SER A CA 1
ATOM 1007 C C . SER A 1 128 ? -10.928 11.891 8.195 1.00 54.84 128 SER A C 1
ATOM 1009 O O . SER A 1 128 ? -10.186 12.234 9.112 1.00 54.84 128 SER A O 1
ATOM 1011 N N . PHE A 1 129 ? -10.550 11.059 7.224 1.00 63.06 129 PHE A N 1
ATOM 1012 C CA . PHE A 1 129 ? -9.167 10.608 7.099 1.00 63.06 129 PHE A CA 1
ATOM 1013 C C . PHE A 1 129 ? -8.315 11.753 6.563 1.00 63.06 129 PHE A C 1
ATOM 1015 O O . PHE A 1 129 ? -8.695 12.396 5.583 1.00 63.06 129 PHE A O 1
ATOM 1022 N N . ILE A 1 130 ? -7.174 11.991 7.197 1.00 73.56 130 ILE A N 1
ATOM 1023 C CA . ILE A 1 130 ? -6.152 12.915 6.708 1.00 73.56 130 ILE A CA 1
ATOM 1024 C C . ILE A 1 130 ? -5.072 12.065 6.025 1.00 73.56 130 ILE A C 1
ATOM 1026 O O . ILE A 1 130 ? -4.439 11.239 6.684 1.00 73.56 130 ILE A O 1
ATOM 1030 N N . GLY A 1 131 ? -4.905 12.232 4.710 1.00 80.25 131 GLY A N 1
ATOM 1031 C CA . GLY A 1 131 ? -3.967 11.456 3.888 1.00 80.25 131 GLY A CA 1
ATOM 1032 C C . GLY A 1 131 ? -4.511 10.108 3.395 1.00 80.25 131 GLY A C 1
ATOM 1033 O O . GLY A 1 131 ? -5.523 9.598 3.881 1.00 80.25 131 GLY A O 1
ATOM 1034 N N . LEU A 1 132 ? -3.849 9.525 2.386 1.00 88.75 132 LEU A N 1
ATOM 1035 C CA . LEU A 1 132 ? -4.264 8.262 1.759 1.00 88.75 132 LEU A CA 1
ATOM 1036 C C . LEU A 1 132 ? -4.106 7.077 2.727 1.00 88.75 132 LEU A C 1
ATOM 1038 O O . LEU A 1 132 ? -3.022 6.912 3.278 1.00 88.75 132 LEU A O 1
ATOM 1042 N N . PRO A 1 133 ? -5.123 6.212 2.919 1.00 91.75 133 PRO A N 1
ATOM 1043 C CA . PRO A 1 133 ? -4.988 5.016 3.747 1.00 91.75 133 PRO A CA 1
ATOM 1044 C C . PRO A 1 133 ? -3.924 4.029 3.252 1.00 91.75 133 PRO A C 1
ATOM 1046 O O . PRO A 1 133 ? -3.814 3.801 2.046 1.00 91.75 133 PRO A O 1
ATOM 1049 N N . THR A 1 134 ? -3.198 3.387 4.177 1.00 94.62 134 THR A N 1
ATOM 1050 C CA . THR A 1 134 ? -2.204 2.338 3.869 1.00 94.62 134 THR A CA 1
ATOM 1051 C C . THR A 1 134 ? -2.795 1.201 3.032 1.00 94.62 134 THR A C 1
ATOM 1053 O O . THR A 1 134 ? -2.201 0.905 1.994 1.00 94.62 134 THR A O 1
ATOM 1056 N N . PRO A 1 135 ? -3.987 0.647 3.348 1.00 94.88 135 PRO A N 1
ATOM 1057 C CA . PRO A 1 135 ? -4.644 -0.338 2.490 1.00 94.88 135 PRO A CA 1
ATOM 1058 C C . PRO A 1 135 ? -4.864 0.135 1.051 1.00 94.88 135 PRO A C 1
ATOM 1060 O O . PRO A 1 135 ? -4.577 -0.588 0.099 1.00 94.88 135 PRO A O 1
ATOM 1063 N N . ALA A 1 136 ? -5.340 1.372 0.868 1.00 94.62 136 ALA A N 1
ATOM 1064 C CA . ALA A 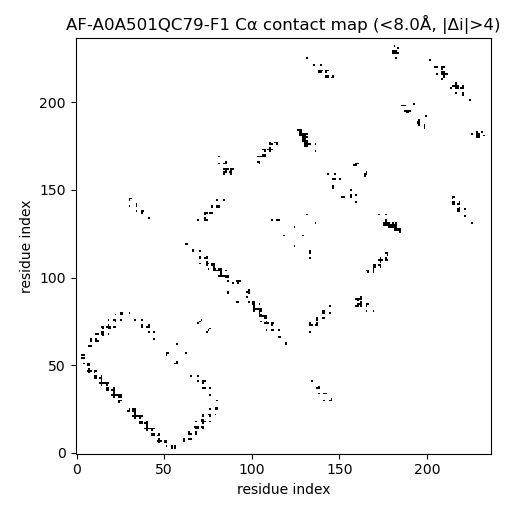1 136 ? -5.583 1.921 -0.463 1.00 94.62 136 ALA A CA 1
ATOM 1065 C C . ALA A 1 136 ? -4.269 2.049 -1.243 1.00 94.62 136 ALA A C 1
ATOM 1067 O O . ALA A 1 136 ? -4.190 1.645 -2.400 1.00 94.62 136 ALA A O 1
ATOM 1068 N N . ASN A 1 137 ? -3.212 2.543 -0.599 1.00 96.88 137 ASN A N 1
ATOM 1069 C CA . ASN A 1 137 ? -1.896 2.624 -1.217 1.00 96.88 137 ASN A CA 1
ATOM 1070 C C . ASN A 1 137 ? -1.316 1.240 -1.567 1.00 96.88 137 ASN A C 1
ATOM 1072 O O . ASN A 1 137 ? -0.744 1.069 -2.641 1.00 96.88 137 ASN A O 1
ATOM 1076 N N . ALA A 1 138 ? -1.499 0.240 -0.702 1.00 97.94 138 ALA A N 1
ATOM 1077 C CA . ALA A 1 138 ? -1.058 -1.127 -0.961 1.00 97.94 138 ALA A CA 1
ATOM 1078 C C . ALA A 1 138 ? -1.735 -1.712 -2.209 1.00 97.94 138 ALA A C 1
ATOM 1080 O O . ALA A 1 138 ? -1.054 -2.245 -3.087 1.00 97.94 138 ALA A O 1
ATOM 1081 N N . LEU A 1 139 ? -3.057 -1.536 -2.335 1.00 97.81 139 LEU A N 1
ATOM 1082 C CA . LEU A 1 139 ? -3.817 -1.956 -3.517 1.00 97.81 139 LEU A CA 1
ATOM 1083 C C . LEU A 1 139 ? -3.362 -1.225 -4.786 1.00 97.81 139 LEU A C 1
ATOM 1085 O O . LEU A 1 139 ? -3.239 -1.854 -5.837 1.00 97.81 139 LEU A O 1
ATOM 1089 N N . PHE A 1 140 ? -3.070 0.077 -4.692 1.00 97.88 140 PHE A N 1
ATOM 1090 C CA . PHE A 1 140 ? -2.516 0.846 -5.807 1.00 97.88 140 PHE A CA 1
ATOM 1091 C C . PHE A 1 140 ? -1.197 0.232 -6.293 1.00 97.88 140 PHE A C 1
ATOM 1093 O O . PHE A 1 140 ? -1.071 -0.104 -7.468 1.00 97.88 140 PHE A O 1
ATOM 1100 N N . ILE A 1 141 ? -0.231 0.027 -5.397 1.00 98.44 141 ILE A N 1
ATOM 1101 C CA . ILE A 1 141 ? 1.105 -0.449 -5.770 1.00 98.44 141 ILE A CA 1
ATOM 1102 C C . ILE A 1 141 ? 1.076 -1.895 -6.274 1.00 98.44 141 ILE A C 1
ATOM 1104 O O . ILE A 1 141 ? 1.679 -2.194 -7.303 1.00 98.44 141 ILE A O 1
ATOM 1108 N N . LEU A 1 142 ? 0.339 -2.788 -5.608 1.00 97.94 142 LEU A N 1
ATOM 1109 C CA . LEU A 1 142 ? 0.261 -4.196 -6.011 1.00 97.94 142 LEU A CA 1
ATOM 1110 C C . LEU A 1 142 ? -0.555 -4.421 -7.287 1.00 97.94 142 LEU A C 1
ATOM 1112 O O . LEU A 1 142 ? -0.413 -5.466 -7.914 1.00 97.94 142 LEU A O 1
ATOM 1116 N N . SER A 1 143 ? -1.360 -3.449 -7.721 1.00 96.69 143 SER A N 1
ATOM 1117 C CA . SER A 1 143 ? -2.013 -3.512 -9.032 1.00 96.69 143 SER A CA 1
ATOM 1118 C C . SER A 1 143 ? -1.039 -3.315 -10.202 1.00 96.69 143 SER A C 1
ATOM 1120 O O . SER A 1 143 ? -1.267 -3.858 -11.280 1.00 96.69 143 SER A O 1
ATOM 1122 N N . LEU A 1 144 ? 0.073 -2.595 -10.001 1.00 97.00 144 LEU A N 1
ATOM 1123 C CA . LEU A 1 144 ? 1.052 -2.294 -11.052 1.00 97.00 144 LEU A CA 1
ATOM 1124 C C . LEU A 1 144 ? 1.689 -3.546 -11.682 1.00 97.00 144 LEU A C 1
ATOM 1126 O O . LEU A 1 144 ? 1.640 -3.661 -12.909 1.00 97.00 144 LEU A O 1
ATOM 1130 N N . PRO A 1 145 ? 2.227 -4.520 -10.914 1.00 96.12 145 PRO A N 1
ATOM 1131 C CA . PRO A 1 145 ? 2.723 -5.757 -11.514 1.00 96.12 145 PRO A CA 1
ATOM 1132 C C . PRO A 1 145 ? 1.606 -6.560 -12.197 1.00 96.12 145 PRO A C 1
ATOM 1134 O O . PRO A 1 145 ? 1.858 -7.201 -13.211 1.00 96.12 145 PRO A O 1
ATOM 1137 N N . LEU A 1 146 ? 0.357 -6.496 -11.715 1.00 94.94 146 LEU A N 1
ATOM 1138 C CA . LEU A 1 146 ? -0.771 -7.181 -12.363 1.00 94.94 146 LEU A CA 1
ATOM 1139 C C . LEU A 1 146 ? -1.100 -6.597 -13.743 1.00 94.94 146 LEU A C 1
ATOM 1141 O O . LEU A 1 146 ? -1.461 -7.345 -14.649 1.00 94.94 146 LEU A O 1
ATOM 1145 N N . ILE A 1 147 ? -0.951 -5.282 -13.916 1.00 93.75 147 ILE A N 1
ATOM 1146 C CA . ILE A 1 147 ? -1.135 -4.608 -15.210 1.00 93.75 147 ILE A CA 1
ATOM 1147 C C . ILE A 1 147 ? -0.081 -5.082 -16.216 1.00 93.75 147 ILE A C 1
ATOM 1149 O O . ILE A 1 147 ? -0.419 -5.365 -17.367 1.00 93.75 147 ILE A O 1
ATOM 1153 N N . LEU A 1 148 ? 1.172 -5.231 -15.775 1.00 92.56 148 LEU A N 1
ATOM 1154 C CA . LEU A 1 148 ? 2.256 -5.761 -16.608 1.00 92.56 148 LEU A CA 1
ATOM 1155 C C . LEU A 1 148 ? 2.027 -7.221 -17.027 1.00 92.56 148 LEU A C 1
ATOM 1157 O O . LEU A 1 148 ? 2.444 -7.609 -18.113 1.00 92.56 148 LEU A O 1
ATOM 1161 N N . LEU A 1 149 ? 1.335 -8.025 -16.212 1.00 88.62 149 LEU A N 1
ATOM 1162 C CA . LEU A 1 149 ? 1.004 -9.413 -16.563 1.00 88.62 149 LEU A CA 1
ATOM 1163 C C . LEU A 1 149 ? -0.071 -9.525 -17.657 1.00 88.62 149 LEU A C 1
ATOM 1165 O O . LEU A 1 149 ? -0.038 -10.476 -18.433 1.00 88.62 149 LEU A O 1
ATOM 1169 N N . ASP A 1 150 ? -1.033 -8.599 -17.708 1.00 82.12 150 ASP A N 1
ATOM 1170 C CA . ASP A 1 150 ? -2.141 -8.640 -18.680 1.00 82.12 150 ASP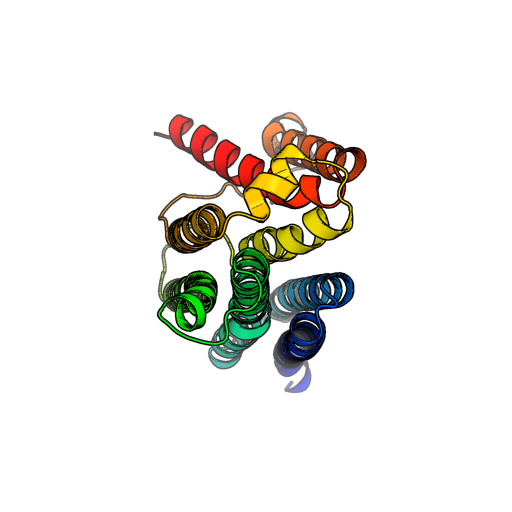 A CA 1
ATOM 1171 C C . ASP A 1 150 ? -1.714 -8.091 -20.059 1.00 82.12 150 ASP A C 1
ATOM 1173 O O . ASP A 1 150 ? -2.287 -8.459 -21.079 1.00 82.12 150 ASP A O 1
ATOM 1177 N N . ASN A 1 151 ? -0.687 -7.227 -20.113 1.00 77.12 151 ASN A N 1
ATOM 1178 C CA . ASN A 1 151 ? -0.098 -6.653 -21.340 1.00 77.12 151 ASN A CA 1
ATOM 1179 C C . ASN A 1 151 ? -1.087 -6.008 -22.336 1.00 77.12 151 ASN A C 1
ATOM 1181 O O . ASN A 1 151 ? -0.737 -5.734 -23.483 1.00 77.12 151 ASN A O 1
ATOM 1185 N N . GLN A 1 152 ? -2.308 -5.692 -21.902 1.00 81.44 152 GLN A N 1
ATOM 1186 C CA . GLN A 1 152 ? -3.345 -5.117 -22.768 1.00 81.44 152 GLN A CA 1
ATOM 1187 C C . GLN A 1 152 ? -3.092 -3.644 -23.114 1.00 81.44 152 GLN A C 1
ATOM 1189 O O . GLN A 1 152 ? -3.571 -3.151 -24.133 1.00 81.44 152 GLN A O 1
ATOM 1194 N N . TYR A 1 153 ? -2.330 -2.931 -22.279 1.00 83.81 153 TYR A N 1
ATOM 1195 C CA . TYR A 1 153 ? -2.145 -1.483 -22.368 1.00 83.81 153 TYR A CA 1
ATOM 1196 C C . TYR A 1 153 ? -0.688 -1.127 -22.682 1.00 83.81 153 TYR A C 1
ATOM 1198 O O . TYR A 1 153 ? 0.051 -0.700 -21.799 1.00 83.81 153 TYR A O 1
ATOM 1206 N N . GLY A 1 154 ? -0.273 -1.269 -23.947 1.00 85.88 154 GLY A N 1
ATOM 1207 C CA . GLY A 1 154 ? 1.134 -1.137 -24.362 1.00 85.88 154 GLY A CA 1
ATOM 1208 C C . GLY A 1 154 ? 1.842 0.140 -23.884 1.00 85.88 154 GLY A C 1
ATOM 1209 O O . GLY A 1 154 ? 2.952 0.065 -23.365 1.00 85.88 154 GLY A O 1
ATOM 1210 N N . PHE A 1 155 ? 1.181 1.302 -23.966 1.00 90.38 155 PHE A N 1
ATOM 1211 C CA . PHE A 1 155 ? 1.737 2.566 -23.458 1.00 90.38 155 PHE A CA 1
ATOM 1212 C C . PHE A 1 155 ? 1.971 2.542 -21.938 1.00 90.38 155 PHE A C 1
ATOM 1214 O O . PHE A 1 155 ? 3.003 3.000 -21.453 1.00 90.38 155 PHE A O 1
ATOM 1221 N N . ILE A 1 156 ? 1.028 1.976 -21.179 1.00 91.69 156 ILE A N 1
ATOM 1222 C CA . ILE A 1 156 ? 1.127 1.876 -19.719 1.00 91.69 156 ILE A CA 1
ATOM 1223 C C . ILE A 1 156 ? 2.214 0.872 -19.339 1.00 91.69 156 ILE A C 1
ATOM 1225 O O . ILE A 1 156 ? 3.030 1.170 -18.472 1.00 91.69 156 ILE A O 1
ATOM 1229 N N . SER A 1 157 ? 2.284 -0.277 -20.017 1.00 90.94 157 SER A N 1
ATOM 1230 C CA . SER A 1 157 ? 3.342 -1.265 -19.791 1.00 90.94 157 SER A CA 1
ATOM 1231 C C . SER A 1 157 ? 4.731 -0.687 -20.063 1.00 90.94 157 SER A C 1
ATOM 1233 O O . SER A 1 157 ? 5.654 -0.913 -19.282 1.00 90.94 157 SER A O 1
ATOM 1235 N N . GLN A 1 158 ? 4.878 0.114 -21.123 1.00 92.62 158 GLN A N 1
ATOM 1236 C CA . GLN A 1 158 ? 6.126 0.815 -21.428 1.00 92.62 158 GLN A CA 1
ATOM 1237 C C . GLN A 1 158 ? 6.491 1.827 -20.334 1.00 92.62 158 GLN A C 1
ATOM 1239 O O . GLN A 1 158 ? 7.647 1.891 -19.921 1.00 92.62 158 GLN A O 1
ATOM 1244 N N . ALA A 1 159 ? 5.514 2.585 -19.827 1.00 95.06 159 ALA A N 1
ATOM 1245 C CA . ALA A 1 159 ? 5.737 3.521 -18.731 1.00 95.06 159 ALA A CA 1
ATOM 1246 C C . ALA A 1 159 ? 6.153 2.803 -17.433 1.00 95.06 159 ALA A C 1
ATOM 1248 O O . ALA A 1 159 ? 7.114 3.206 -16.784 1.00 95.06 159 ALA A O 1
ATOM 1249 N N . LEU A 1 160 ? 5.476 1.707 -17.078 1.00 95.75 160 LEU A N 1
ATOM 1250 C CA . LEU A 1 160 ? 5.781 0.906 -15.887 1.00 95.75 160 LEU A CA 1
ATOM 1251 C C . LEU A 1 160 ? 7.082 0.097 -16.009 1.00 95.75 160 LEU A C 1
ATOM 1253 O O . LEU A 1 160 ? 7.607 -0.359 -15.000 1.00 95.75 160 LEU A O 1
ATOM 1257 N N . SER A 1 161 ? 7.629 -0.032 -17.217 1.00 94.62 161 SER A N 1
ATOM 1258 C CA . SER A 1 161 ? 8.950 -0.617 -17.472 1.00 94.62 161 SER A CA 1
ATOM 1259 C C . SER A 1 161 ? 10.086 0.414 -17.395 1.00 94.62 161 SER A C 1
ATOM 1261 O O . SER A 1 161 ? 11.243 0.068 -17.609 1.00 94.62 161 SER A O 1
ATOM 1263 N N . ASN A 1 162 ? 9.788 1.685 -17.094 1.00 96.88 162 ASN A N 1
ATOM 1264 C CA . ASN A 1 162 ? 10.796 2.721 -16.889 1.00 96.88 162 ASN A CA 1
ATOM 1265 C C . ASN A 1 162 ? 11.094 2.894 -15.382 1.00 96.88 162 ASN A C 1
ATOM 1267 O O . ASN A 1 162 ? 10.217 3.342 -14.633 1.00 96.88 162 ASN A O 1
ATOM 1271 N N . PRO A 1 163 ? 12.332 2.632 -14.922 1.00 96.88 163 PRO A N 1
ATOM 1272 C CA . PRO A 1 163 ? 12.679 2.687 -13.499 1.00 96.88 163 PRO A CA 1
ATOM 1273 C C . PRO A 1 163 ? 12.510 4.087 -12.887 1.00 96.88 163 PRO A C 1
ATOM 1275 O O . PRO A 1 163 ? 12.183 4.213 -11.707 1.00 96.88 163 PRO A O 1
ATOM 1278 N N . TRP A 1 164 ? 12.663 5.151 -13.678 1.00 97.56 164 TRP A N 1
ATOM 1279 C CA . TRP A 1 164 ? 12.465 6.525 -13.212 1.00 97.56 164 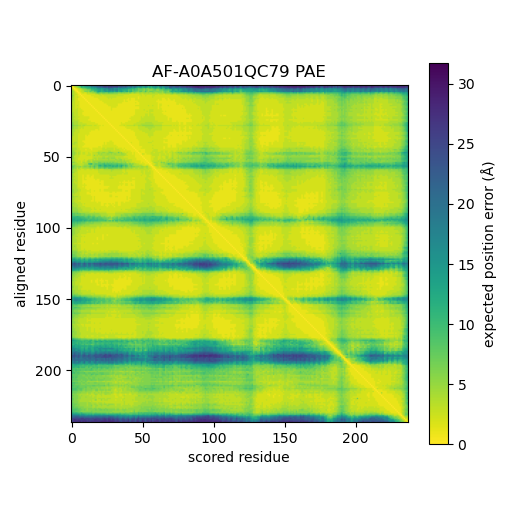TRP A CA 1
ATOM 1280 C C . TRP A 1 164 ? 10.991 6.857 -12.988 1.00 97.56 164 TRP A C 1
ATOM 1282 O O . TRP A 1 164 ? 10.662 7.565 -12.040 1.00 97.56 164 TRP A O 1
ATOM 1292 N N . ILE A 1 165 ? 10.094 6.311 -13.815 1.00 98.06 165 ILE A N 1
ATOM 1293 C CA . ILE A 1 165 ? 8.647 6.459 -13.615 1.00 98.06 165 ILE A CA 1
ATOM 1294 C C . ILE A 1 165 ? 8.229 5.733 -12.335 1.00 98.06 165 ILE A C 1
ATOM 1296 O O . ILE A 1 165 ? 7.502 6.301 -11.522 1.00 98.06 165 ILE A O 1
ATOM 1300 N N . LEU A 1 166 ? 8.746 4.524 -12.105 1.00 98.44 166 LEU A N 1
ATOM 1301 C CA . LEU A 1 166 ? 8.516 3.788 -10.861 1.00 98.44 166 LEU A CA 1
ATOM 1302 C C . LEU A 1 166 ? 9.020 4.560 -9.631 1.00 98.44 166 LEU A C 1
ATOM 1304 O O . LEU A 1 166 ? 8.338 4.590 -8.611 1.00 98.44 166 LEU A O 1
ATOM 1308 N N . LEU A 1 167 ? 10.163 5.250 -9.729 1.00 98.56 167 LEU A N 1
ATOM 1309 C CA . LEU A 1 167 ? 10.672 6.094 -8.642 1.00 98.56 167 LEU A CA 1
ATOM 1310 C C . LEU A 1 167 ? 9.745 7.278 -8.352 1.00 98.56 167 LEU A C 1
ATOM 1312 O O . LEU A 1 167 ? 9.445 7.554 -7.190 1.00 98.56 167 LEU A O 1
ATOM 1316 N N . VAL A 1 168 ? 9.255 7.951 -9.395 1.00 98.50 168 VAL A N 1
ATOM 1317 C CA . VAL A 1 168 ? 8.262 9.025 -9.250 1.00 98.50 168 VAL A CA 1
ATOM 1318 C C . VAL A 1 168 ? 6.990 8.497 -8.587 1.00 98.50 168 VAL A C 1
ATOM 1320 O O . VAL A 1 168 ? 6.465 9.151 -7.687 1.00 98.50 168 VAL A O 1
ATOM 1323 N N . ILE A 1 169 ? 6.526 7.300 -8.959 1.00 98.31 169 ILE A N 1
ATOM 1324 C CA . ILE A 1 169 ? 5.374 6.650 -8.323 1.00 98.31 169 ILE A CA 1
ATOM 1325 C C . ILE A 1 169 ? 5.641 6.378 -6.834 1.00 98.31 169 ILE A C 1
ATOM 1327 O O . ILE A 1 169 ? 4.781 6.682 -6.009 1.00 98.31 169 ILE A O 1
ATOM 1331 N N . SER A 1 170 ? 6.819 5.864 -6.465 1.00 98.56 170 SER A N 1
ATOM 1332 C CA . SER A 1 170 ? 7.188 5.626 -5.060 1.00 98.56 170 SER A CA 1
ATOM 1333 C C . SER A 1 170 ? 7.200 6.908 -4.228 1.00 98.56 170 SER A C 1
ATOM 1335 O O . SER A 1 170 ? 6.668 6.934 -3.118 1.00 98.56 170 SER A O 1
ATOM 1337 N N . LEU A 1 171 ? 7.771 7.989 -4.768 1.00 98.50 171 LEU A N 1
ATOM 1338 C CA . LEU A 1 171 ? 7.798 9.299 -4.111 1.00 98.50 171 LEU A CA 1
ATOM 1339 C C . LEU A 1 171 ? 6.390 9.885 -3.974 1.00 98.50 171 LEU A C 1
ATOM 1341 O O . LEU A 1 171 ? 6.023 10.372 -2.905 1.00 98.50 171 LEU A O 1
ATOM 1345 N N . PHE A 1 172 ? 5.580 9.794 -5.031 1.00 96.44 172 PHE A N 1
ATOM 1346 C CA . PHE A 1 172 ? 4.190 10.236 -5.011 1.00 96.44 172 PHE A CA 1
ATOM 1347 C C . PHE A 1 172 ? 3.354 9.443 -4.001 1.00 96.44 172 PHE A C 1
ATOM 1349 O O . PHE A 1 172 ? 2.561 10.029 -3.272 1.00 96.44 172 PHE A O 1
ATOM 1356 N N . SER A 1 173 ? 3.563 8.129 -3.905 1.00 96.44 173 SER A N 1
ATOM 1357 C CA . SER A 1 173 ? 2.925 7.261 -2.913 1.00 96.44 173 SER A CA 1
ATOM 1358 C C . SER A 1 173 ? 3.264 7.694 -1.482 1.00 96.44 173 SER A C 1
ATOM 1360 O O . SER A 1 173 ? 2.359 7.932 -0.682 1.00 96.44 173 SER A O 1
ATOM 1362 N N . ALA A 1 174 ? 4.551 7.889 -1.171 1.00 97.12 174 ALA A N 1
ATOM 1363 C CA . ALA A 1 174 ? 4.983 8.362 0.145 1.00 97.12 174 ALA A CA 1
ATOM 1364 C C . ALA A 1 174 ? 4.441 9.761 0.479 1.00 97.12 174 ALA A C 1
ATOM 1366 O O . ALA A 1 174 ? 4.031 10.000 1.617 1.00 97.12 174 ALA A O 1
ATOM 1367 N N . PHE A 1 175 ? 4.385 10.660 -0.508 1.00 95.69 175 PHE A N 1
ATOM 1368 C CA . PHE A 1 175 ? 3.742 11.963 -0.361 1.00 95.69 175 PHE A CA 1
ATOM 1369 C C . PHE A 1 175 ? 2.245 11.812 -0.065 1.00 95.69 175 PHE A C 1
ATOM 1371 O O . PHE A 1 175 ? 1.768 12.350 0.926 1.00 95.69 175 PHE A O 1
ATOM 1378 N N . MET A 1 176 ? 1.505 11.039 -0.862 1.00 92.88 176 MET A N 1
ATOM 1379 C CA . MET A 1 176 ? 0.057 10.867 -0.704 1.00 92.88 176 MET A CA 1
ATOM 1380 C C . MET A 1 176 ? -0.343 10.213 0.620 1.00 92.88 176 MET A C 1
ATOM 1382 O O . MET A 1 176 ? -1.378 10.571 1.183 1.00 92.88 176 MET A O 1
ATOM 1386 N N . LEU A 1 177 ? 0.464 9.277 1.123 1.00 93.62 177 LEU A N 1
ATOM 1387 C CA . LEU A 1 177 ? 0.271 8.658 2.437 1.00 93.62 177 LEU A CA 1
ATOM 1388 C C . LEU A 1 177 ? 0.312 9.691 3.574 1.00 93.62 177 LEU A C 1
ATOM 1390 O O . LEU A 1 177 ? -0.414 9.547 4.551 1.00 93.62 177 LEU A O 1
ATOM 1394 N N . ASN A 1 178 ? 1.145 10.726 3.442 1.00 93.31 178 ASN A N 1
ATOM 1395 C CA . ASN A 1 178 ? 1.460 11.663 4.524 1.00 93.31 178 ASN A CA 1
ATOM 1396 C C . ASN A 1 178 ? 0.957 13.092 4.281 1.00 93.31 178 ASN A C 1
ATOM 1398 O O . ASN A 1 178 ? 1.086 13.947 5.153 1.00 93.31 178 ASN A O 1
ATOM 1402 N N . ALA A 1 179 ? 0.389 13.372 3.109 1.00 89.25 179 ALA A N 1
ATOM 1403 C CA . ALA A 1 179 ? -0.191 14.665 2.791 1.00 89.25 179 ALA A CA 1
ATOM 1404 C C . ALA A 1 179 ? -1.442 14.910 3.644 1.00 89.25 179 ALA A C 1
ATOM 1406 O O . ALA A 1 179 ? -2.307 14.040 3.750 1.00 89.25 179 ALA A O 1
ATOM 1407 N N . GLU A 1 180 ? -1.593 16.124 4.178 1.00 82.06 180 GLU A N 1
ATOM 1408 C CA . GLU A 1 180 ? -2.760 16.519 4.977 1.00 82.06 180 GLU A CA 1
ATOM 1409 C C . GLU A 1 180 ? -4.005 16.808 4.113 1.00 82.06 180 GLU A C 1
ATOM 1411 O O . GLU A 1 180 ? -4.660 17.840 4.235 1.00 82.06 180 GLU A O 1
ATOM 1416 N N . ILE A 1 181 ? -4.329 15.904 3.185 1.00 79.62 181 ILE A N 1
ATOM 1417 C CA . ILE A 1 181 ? -5.502 16.016 2.317 1.00 79.62 181 ILE A CA 1
ATOM 1418 C C . ILE A 1 181 ? -6.672 15.319 3.020 1.00 79.62 181 ILE A C 1
ATOM 1420 O O . ILE A 1 181 ? -6.603 14.103 3.218 1.00 79.62 181 ILE A O 1
ATOM 1424 N N . PRO A 1 182 ? -7.760 16.034 3.367 1.00 77.44 182 PRO A N 1
ATOM 1425 C CA . PRO A 1 182 ? -8.953 15.391 3.896 1.00 77.44 182 PRO A CA 1
ATOM 1426 C C . PRO A 1 182 ? -9.561 14.493 2.818 1.00 77.44 182 PRO A C 1
ATOM 1428 O O . PRO A 1 182 ? -9.812 14.930 1.696 1.00 77.44 182 PRO A O 1
ATOM 1431 N N . LEU A 1 183 ? -9.826 13.235 3.126 1.00 79.25 183 LEU A N 1
ATOM 1432 C CA . LEU A 1 183 ? -10.512 12.337 2.203 1.00 79.25 183 LEU A CA 1
ATOM 1433 C C . LEU A 1 183 ? -11.977 12.222 2.602 1.00 79.25 183 LEU A C 1
ATOM 1435 O O . LEU A 1 183 ? -12.308 12.051 3.781 1.00 79.25 183 LEU A O 1
ATOM 1439 N N . PHE A 1 184 ? -12.877 12.344 1.621 1.00 74.56 184 PHE A N 1
ATOM 1440 C CA . PHE A 1 184 ? -14.305 12.323 1.921 1.00 74.56 184 PHE A CA 1
ATOM 1441 C C . PHE A 1 184 ? -14.725 10.937 2.423 1.00 74.56 184 PHE A C 1
ATOM 1443 O O . PHE A 1 184 ? -14.230 9.894 1.981 1.00 74.56 184 PHE A O 1
ATOM 1450 N N . SER A 1 185 ? -15.682 10.924 3.351 1.00 73.38 185 SER A N 1
ATOM 1451 C CA . SER A 1 185 ? -16.176 9.682 3.934 1.00 73.38 185 SER A CA 1
ATOM 1452 C C . SER A 1 185 ? -17.067 8.917 2.954 1.00 73.38 185 SER A C 1
ATOM 1454 O O . SER A 1 185 ? -18.097 9.418 2.496 1.00 73.38 185 SER A O 1
ATOM 1456 N N . LEU A 1 186 ? -16.713 7.655 2.714 1.00 71.88 186 LEU A N 1
ATOM 1457 C CA . LEU A 1 186 ? -17.522 6.702 1.949 1.00 71.88 186 LEU A CA 1
ATOM 1458 C C . LEU A 1 186 ? -18.720 6.150 2.743 1.00 71.88 186 LEU A C 1
ATOM 1460 O O . LEU A 1 186 ? -19.514 5.381 2.207 1.00 71.88 186 LEU A O 1
ATOM 1464 N N . LYS A 1 187 ? -18.883 6.534 4.018 1.00 66.31 187 LYS A N 1
ATOM 1465 C CA . LYS A 1 187 ? -20.005 6.082 4.848 1.00 66.31 187 LYS A CA 1
ATOM 1466 C C . LYS A 1 187 ? -21.319 6.675 4.332 1.00 66.31 187 LYS A C 1
ATOM 1468 O O . LYS A 1 187 ? -21.493 7.894 4.309 1.00 66.31 187 LYS A O 1
ATOM 1473 N N . VAL A 1 188 ? -22.265 5.806 3.983 1.00 64.88 188 VAL A N 1
ATOM 1474 C CA . VAL A 1 188 ? -23.639 6.189 3.636 1.00 64.88 188 VAL A CA 1
ATOM 1475 C C . VAL A 1 188 ? -24.373 6.566 4.924 1.00 64.88 188 VAL A C 1
ATOM 1477 O O . VAL A 1 188 ? -24.633 5.712 5.768 1.00 64.88 188 VAL A O 1
ATOM 1480 N N . LYS A 1 189 ? -24.677 7.858 5.106 1.00 59.66 189 LYS A N 1
ATOM 1481 C CA . LYS A 1 189 ? -25.294 8.381 6.345 1.00 59.66 189 LYS A CA 1
ATOM 1482 C C . LYS A 1 189 ? -26.829 8.358 6.321 1.00 59.66 189 LYS A C 1
ATOM 1484 O O . LYS A 1 189 ? -27.461 8.575 7.348 1.00 59.66 189 LYS A O 1
ATOM 1489 N N . SER A 1 190 ? -27.451 8.130 5.163 1.00 62.22 190 SER A N 1
ATOM 1490 C CA . SER A 1 190 ? -28.915 8.034 5.023 1.00 62.22 190 SER A CA 1
ATOM 1491 C C . SER A 1 190 ? -29.305 7.224 3.783 1.00 62.22 190 SER A C 1
ATOM 1493 O O . SER A 1 190 ? -28.480 7.061 2.897 1.00 62.22 190 SER A O 1
ATOM 1495 N N . ALA A 1 191 ? -30.550 6.765 3.651 1.00 58.12 191 ALA A N 1
ATOM 1496 C CA . ALA A 1 191 ? -31.030 6.114 2.420 1.00 58.12 191 ALA A CA 1
ATOM 1497 C C . ALA A 1 191 ? -31.426 7.113 1.304 1.00 58.12 191 ALA A C 1
ATOM 1499 O O . ALA A 1 191 ? -31.898 6.716 0.243 1.00 58.12 191 ALA A O 1
ATOM 1500 N N . SER A 1 192 ? -31.263 8.425 1.527 1.00 64.75 192 SER A N 1
ATOM 1501 C CA . SER A 1 192 ? -31.670 9.455 0.565 1.00 64.75 192 SER A CA 1
ATOM 1502 C C . SER A 1 192 ? -30.626 9.640 -0.543 1.00 64.75 192 SER A C 1
ATOM 1504 O O . SER A 1 192 ? -29.466 9.966 -0.271 1.00 64.75 192 SER A O 1
ATOM 1506 N N . PHE A 1 193 ? -31.055 9.506 -1.802 1.00 61.88 193 PHE A N 1
ATOM 1507 C CA . PHE A 1 193 ? -30.223 9.717 -2.994 1.00 61.88 193 PHE A CA 1
ATOM 1508 C C . PHE A 1 193 ? -29.597 11.117 -3.054 1.00 61.88 193 PHE A C 1
ATOM 1510 O O . PHE A 1 193 ? -28.429 11.255 -3.409 1.00 61.88 193 PHE A O 1
ATOM 1517 N N . ALA A 1 194 ? -30.336 12.157 -2.656 1.00 66.00 194 ALA A N 1
ATOM 1518 C CA . ALA A 1 194 ? -29.842 13.534 -2.685 1.00 66.00 194 ALA A CA 1
ATOM 1519 C C . ALA A 1 194 ? -28.687 13.763 -1.693 1.00 66.00 194 ALA A C 1
ATOM 1521 O O . ALA A 1 194 ? -27.752 14.501 -1.997 1.00 66.00 194 ALA A O 1
ATOM 1522 N N . LYS A 1 195 ? -28.719 13.091 -0.532 1.00 69.75 195 LYS A N 1
ATOM 1523 C CA . LYS A 1 195 ? -27.707 13.240 0.527 1.00 69.75 195 LYS A CA 1
ATOM 1524 C C . LYS A 1 195 ? -26.454 12.387 0.317 1.00 69.75 195 LYS A C 1
ATOM 1526 O O . LYS A 1 195 ? -25.424 12.717 0.891 1.00 69.75 195 LYS A O 1
ATOM 1531 N N . ASN A 1 196 ? -26.520 11.333 -0.503 1.00 76.69 196 ASN A N 1
ATOM 1532 C CA . ASN A 1 196 ? -25.368 10.464 -0.794 1.00 76.69 196 ASN A CA 1
ATOM 1533 C C . ASN A 1 196 ? -24.974 10.458 -2.277 1.00 76.69 196 ASN A C 1
ATOM 1535 O O . ASN A 1 196 ? -24.363 9.505 -2.760 1.00 76.69 196 ASN A O 1
ATOM 1539 N N . LYS A 1 197 ? -25.339 11.510 -3.021 1.00 81.31 197 LYS A N 1
ATOM 1540 C CA . LYS A 1 197 ? -25.089 11.609 -4.467 1.00 81.31 197 LYS A CA 1
ATOM 1541 C C . LYS A 1 197 ? -23.620 11.352 -4.811 1.00 81.31 197 LYS A C 1
ATOM 1543 O O . LYS A 1 197 ? -23.331 10.643 -5.766 1.00 81.31 197 LYS A O 1
ATOM 1548 N N . LEU A 1 198 ? -22.704 11.891 -4.010 1.00 80.44 198 LEU A N 1
ATOM 1549 C CA . LEU A 1 198 ? -21.265 11.748 -4.207 1.00 80.44 198 LEU A CA 1
ATOM 1550 C C . LEU A 1 198 ? -20.799 10.295 -4.000 1.00 80.44 198 LEU A C 1
ATOM 1552 O O . LEU A 1 198 ? -20.096 9.765 -4.855 1.00 80.44 198 LEU A O 1
ATOM 1556 N N . GLN A 1 199 ? -21.255 9.620 -2.940 1.00 83.75 199 GLN A N 1
ATOM 1557 C CA . GLN A 1 199 ? -20.945 8.210 -2.676 1.00 83.75 199 GLN A CA 1
ATOM 1558 C C . GLN A 1 199 ? -21.525 7.284 -3.755 1.00 83.75 199 GLN A C 1
ATOM 1560 O O . GLN A 1 199 ? -20.853 6.351 -4.182 1.00 83.75 199 GLN A O 1
ATOM 1565 N N . ILE A 1 200 ? -22.747 7.553 -4.228 1.00 83.88 200 ILE A N 1
ATOM 1566 C CA . ILE A 1 200 ? -23.401 6.760 -5.281 1.00 83.88 200 ILE A CA 1
ATOM 1567 C C . ILE A 1 200 ? -22.667 6.921 -6.617 1.00 83.88 200 ILE A C 1
ATOM 1569 O O . ILE A 1 200 ? -22.399 5.923 -7.286 1.00 83.88 200 ILE A O 1
ATOM 1573 N N . ILE A 1 201 ? -22.301 8.154 -6.994 1.00 86.19 201 ILE A N 1
ATOM 1574 C CA . ILE A 1 201 ? -21.492 8.410 -8.196 1.00 86.19 201 ILE A CA 1
ATOM 1575 C C . ILE A 1 201 ? -20.149 7.692 -8.077 1.00 86.19 201 ILE A C 1
ATOM 1577 O O . ILE A 1 201 ? -19.760 6.977 -8.997 1.00 86.19 201 ILE A O 1
ATOM 1581 N N . PHE A 1 202 ? -19.471 7.832 -6.936 1.00 87.62 202 PHE A N 1
ATOM 1582 C CA . PHE A 1 202 ? -18.191 7.179 -6.698 1.00 87.62 202 PHE A CA 1
ATOM 1583 C C . PHE A 1 202 ? -18.286 5.655 -6.825 1.00 87.62 202 PHE A C 1
ATOM 1585 O O . PHE A 1 202 ? -17.477 5.057 -7.530 1.00 87.62 202 PHE A O 1
ATOM 1592 N N . LEU A 1 203 ? -19.290 5.029 -6.204 1.00 87.31 203 LEU A N 1
ATOM 1593 C CA . LEU A 1 203 ? -19.495 3.582 -6.267 1.00 87.31 203 LEU A CA 1
ATOM 1594 C C . LEU A 1 203 ? -19.806 3.118 -7.695 1.00 87.31 203 LEU A C 1
ATOM 1596 O O . LEU A 1 203 ? -19.237 2.134 -8.160 1.00 87.31 203 LEU A O 1
ATOM 1600 N N . THR A 1 204 ? -20.661 3.852 -8.410 1.00 87.50 204 THR A N 1
ATOM 1601 C CA . THR A 1 204 ? -21.023 3.529 -9.798 1.00 87.50 204 THR A CA 1
ATOM 1602 C C . THR A 1 204 ? -19.793 3.587 -10.702 1.00 87.50 204 THR A C 1
ATOM 1604 O O . THR A 1 204 ? -19.509 2.632 -11.419 1.00 87.50 204 THR A O 1
ATOM 1607 N N . VAL A 1 205 ? -19.014 4.671 -10.625 1.00 90.62 205 VAL A N 1
ATOM 1608 C CA . VAL A 1 205 ? -17.767 4.822 -11.392 1.00 90.62 205 VAL A CA 1
ATOM 1609 C C . VAL A 1 205 ? -16.742 3.761 -10.995 1.00 90.62 205 VAL A C 1
ATOM 1611 O O . VAL A 1 205 ? -16.092 3.199 -11.869 1.00 90.62 205 VAL A O 1
ATOM 1614 N N . SER A 1 206 ? -16.635 3.428 -9.708 1.00 88.62 206 SER A N 1
ATOM 1615 C CA . SER A 1 206 ? -15.741 2.374 -9.214 1.00 88.62 206 SER A CA 1
ATOM 1616 C C . SER A 1 206 ? -16.047 1.018 -9.851 1.00 88.62 206 SER A C 1
ATOM 1618 O O . SER A 1 206 ? -15.140 0.356 -10.349 1.00 88.62 206 SER A O 1
ATOM 1620 N N . VAL A 1 207 ? -17.325 0.623 -9.894 1.00 90.25 207 VAL A N 1
ATOM 1621 C CA . VAL A 1 207 ? -17.750 -0.629 -10.539 1.00 90.25 207 VAL A CA 1
ATOM 1622 C C . VAL A 1 207 ? -17.432 -0.603 -12.032 1.00 90.25 207 VAL A C 1
ATOM 1624 O O . VAL A 1 207 ? -16.859 -1.562 -12.543 1.00 90.25 207 VAL A O 1
ATOM 1627 N N . LEU A 1 208 ? -17.739 0.499 -12.726 1.00 92.69 208 LEU A N 1
ATOM 1628 C CA . LEU A 1 208 ? -17.427 0.640 -14.151 1.00 92.69 208 LEU A CA 1
ATOM 1629 C C . LEU A 1 208 ? -15.916 0.514 -14.404 1.00 92.69 208 LEU A C 1
ATOM 1631 O O . LEU A 1 208 ? -15.506 -0.246 -15.277 1.00 92.69 208 LEU A O 1
ATOM 1635 N N . LEU A 1 209 ? -15.080 1.190 -13.612 1.00 92.31 209 LEU A N 1
ATOM 1636 C CA . LEU A 1 209 ? -13.625 1.119 -13.749 1.00 92.31 209 LEU A CA 1
ATOM 1637 C C . LEU A 1 209 ? -13.101 -0.309 -13.562 1.00 92.31 209 LEU A C 1
ATOM 1639 O O . LEU A 1 209 ? -12.316 -0.781 -14.380 1.00 92.31 209 LEU A O 1
ATOM 1643 N N . LEU A 1 210 ? -13.555 -1.016 -12.527 1.00 90.94 210 LEU A N 1
ATOM 1644 C CA . LEU A 1 210 ? -13.104 -2.382 -12.248 1.00 90.94 210 LEU A CA 1
ATOM 1645 C C . LEU A 1 210 ? -13.579 -3.389 -13.306 1.00 90.94 210 LEU A C 1
ATOM 1647 O O . LEU A 1 210 ? -12.814 -4.272 -13.687 1.00 90.94 210 LEU A O 1
ATOM 1651 N N . VAL A 1 211 ? -14.809 -3.248 -13.814 1.00 90.19 211 VAL A N 1
ATOM 1652 C CA . VAL A 1 211 ? -15.365 -4.150 -14.838 1.00 90.19 211 VAL A CA 1
ATOM 1653 C C . VAL A 1 211 ? -14.689 -3.943 -16.193 1.00 90.19 211 VAL A C 1
ATOM 1655 O O . VAL A 1 211 ? -14.290 -4.919 -16.827 1.00 90.19 211 VAL A O 1
ATOM 1658 N N . PHE A 1 212 ? -14.536 -2.692 -16.637 1.00 90.75 212 PHE A N 1
ATOM 1659 C CA . PHE A 1 212 ? -13.990 -2.398 -17.965 1.00 90.75 212 PHE A CA 1
ATOM 1660 C C . PHE A 1 212 ? -12.462 -2.463 -18.017 1.00 90.75 212 PHE A C 1
ATOM 1662 O O . PHE A 1 212 ? -11.916 -2.950 -19.003 1.00 90.75 212 PHE A O 1
ATOM 1669 N N . PHE A 1 213 ? -11.766 -2.012 -16.967 1.00 88.44 213 PHE A N 1
ATOM 1670 C CA . PHE A 1 213 ? -10.304 -1.883 -16.976 1.00 88.44 213 PHE A CA 1
ATOM 1671 C C . PHE A 1 213 ? -9.572 -2.947 -16.144 1.00 88.44 213 PHE A C 1
ATOM 1673 O O . PHE A 1 213 ? -8.339 -2.975 -16.149 1.00 88.44 213 PHE A O 1
ATOM 1680 N N . LYS A 1 214 ? -10.289 -3.846 -15.453 1.00 89.81 214 LYS A N 1
ATOM 1681 C CA . LYS A 1 214 ? -9.718 -4.949 -14.655 1.00 89.81 214 LYS A CA 1
ATOM 1682 C C . LYS A 1 214 ? -8.627 -4.453 -13.690 1.00 89.81 214 LYS A C 1
ATOM 1684 O O . LYS A 1 214 ? -8.901 -3.591 -12.859 1.00 89.81 214 LYS A O 1
ATOM 1689 N N . ALA A 1 215 ? -7.391 -4.953 -13.810 1.00 88.38 215 ALA A N 1
ATOM 1690 C CA . ALA A 1 215 ? -6.262 -4.557 -12.965 1.00 88.38 215 ALA A CA 1
ATOM 1691 C C . ALA A 1 215 ? -5.949 -3.054 -13.062 1.00 88.38 215 ALA A C 1
ATOM 1693 O O . ALA A 1 215 ? -5.663 -2.434 -12.043 1.00 88.38 215 ALA A O 1
ATOM 1694 N N . LEU A 1 216 ? -6.086 -2.449 -14.250 1.00 92.06 216 LEU A N 1
ATOM 1695 C CA . LEU A 1 216 ? -5.916 -1.004 -14.447 1.00 92.06 216 LEU A CA 1
ATOM 1696 C C . LEU A 1 216 ? -7.052 -0.191 -13.803 1.00 92.06 216 LEU A C 1
ATOM 1698 O O . LEU A 1 216 ? -6.862 0.970 -13.444 1.00 92.06 216 LEU A O 1
ATOM 1702 N N . GLY A 1 217 ? -8.217 -0.802 -13.586 1.00 92.00 217 GLY A N 1
ATOM 1703 C CA . GLY A 1 217 ? -9.329 -0.170 -12.879 1.00 92.00 217 GLY A CA 1
ATOM 1704 C C . GLY A 1 217 ? -8.987 0.197 -11.434 1.00 92.00 217 GLY A C 1
ATOM 1705 O O . GLY A 1 217 ? -9.472 1.210 -10.940 1.00 92.00 217 GLY A O 1
ATOM 1706 N N . ILE A 1 218 ? -8.116 -0.574 -10.775 1.00 93.31 218 ILE A N 1
ATOM 1707 C CA . ILE A 1 218 ? -7.722 -0.375 -9.371 1.00 93.31 218 ILE A CA 1
ATOM 1708 C C . ILE A 1 218 ? -6.958 0.945 -9.164 1.00 93.31 218 ILE A C 1
ATOM 1710 O O . ILE A 1 218 ? -7.426 1.774 -8.377 1.00 93.31 218 ILE A O 1
ATOM 1714 N N . PRO A 1 219 ? -5.832 1.218 -9.858 1.00 93.31 219 PRO A N 1
ATOM 1715 C CA . PRO A 1 219 ? -5.120 2.475 -9.675 1.00 93.31 219 PRO A CA 1
ATOM 1716 C C . PRO A 1 219 ? -5.936 3.668 -10.181 1.00 93.31 219 PRO A C 1
ATOM 1718 O O . PRO A 1 219 ? -5.912 4.721 -9.548 1.00 93.31 219 PRO A O 1
ATOM 1721 N N . LEU A 1 220 ? -6.721 3.508 -11.256 1.00 93.56 220 LEU A N 1
ATOM 1722 C CA . LEU A 1 220 ? -7.622 4.560 -11.741 1.00 93.56 220 LEU A CA 1
ATOM 1723 C C . LEU A 1 220 ? -8.685 4.933 -10.704 1.00 93.56 220 LEU A C 1
ATOM 1725 O O . LEU A 1 220 ? -8.939 6.116 -10.492 1.00 93.56 220 LEU A O 1
ATOM 1729 N N . LEU A 1 221 ? -9.274 3.944 -10.028 1.00 93.25 221 LEU A N 1
ATOM 1730 C CA . LEU A 1 221 ? -10.250 4.158 -8.962 1.00 93.25 221 LEU A CA 1
ATOM 1731 C C . LEU A 1 221 ? -9.638 4.945 -7.804 1.00 93.25 221 LEU A C 1
ATOM 1733 O O . LEU A 1 221 ? -10.260 5.879 -7.300 1.00 93.25 221 LEU A O 1
ATOM 1737 N N . ILE A 1 222 ? -8.416 4.604 -7.396 1.00 92.19 222 ILE A N 1
ATOM 1738 C CA . ILE A 1 222 ? -7.735 5.262 -6.274 1.00 92.19 222 ILE A CA 1
ATOM 1739 C C . ILE A 1 222 ? -7.355 6.701 -6.639 1.00 92.19 222 ILE A C 1
ATOM 1741 O O . ILE A 1 222 ? -7.601 7.620 -5.857 1.00 92.19 222 ILE A O 1
ATOM 1745 N N . LEU A 1 223 ? -6.841 6.932 -7.849 1.00 92.31 223 LEU A N 1
ATOM 1746 C CA . LEU A 1 223 ? -6.577 8.284 -8.350 1.00 92.31 223 LEU A CA 1
ATOM 1747 C C . LEU A 1 223 ? -7.864 9.107 -8.458 1.00 92.31 223 LEU A C 1
ATOM 1749 O O . LEU A 1 223 ? -7.887 10.272 -8.061 1.00 92.31 223 LEU A O 1
ATOM 1753 N N . PHE A 1 224 ? -8.953 8.498 -8.932 1.00 91.38 224 PHE A N 1
ATOM 1754 C CA . PHE A 1 224 ? -10.265 9.132 -8.982 1.00 91.38 224 PHE A CA 1
ATOM 1755 C C . PHE A 1 224 ? -10.779 9.489 -7.581 1.00 91.38 224 PHE A C 1
ATOM 1757 O O . PHE A 1 224 ? -11.276 10.596 -7.382 1.00 91.38 224 PHE A O 1
ATOM 1764 N N . TYR A 1 225 ? -10.607 8.604 -6.594 1.00 89.19 225 TYR A N 1
ATOM 1765 C CA . TYR A 1 225 ? -10.963 8.863 -5.197 1.00 89.19 225 TYR A CA 1
ATOM 1766 C C . TYR A 1 225 ? -10.210 10.069 -4.618 1.00 89.19 225 TYR A C 1
ATOM 1768 O O . TYR A 1 225 ? -10.824 10.953 -4.011 1.00 89.19 225 TYR A O 1
ATOM 1776 N N . ILE A 1 226 ? -8.893 10.134 -4.841 1.00 88.19 226 ILE A N 1
ATOM 1777 C CA . ILE A 1 226 ? -8.047 11.251 -4.397 1.00 88.19 226 ILE A CA 1
ATOM 1778 C C . ILE A 1 226 ? -8.491 12.549 -5.080 1.00 88.19 226 ILE A C 1
ATOM 1780 O O . ILE A 1 226 ? -8.748 13.545 -4.403 1.00 88.19 226 ILE A O 1
ATOM 1784 N N . LEU A 1 227 ? -8.637 12.534 -6.409 1.00 89.38 227 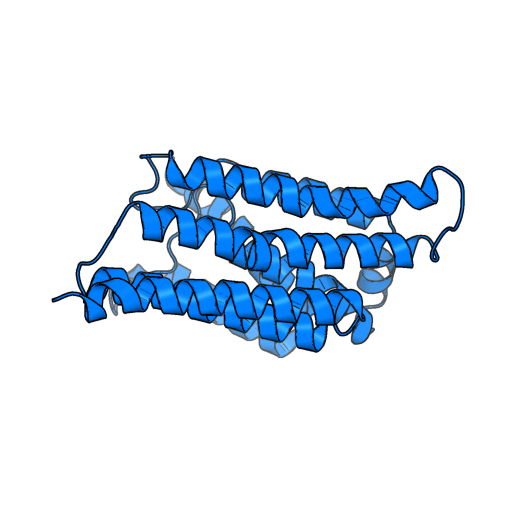LEU A N 1
ATOM 1785 C CA . LEU A 1 227 ? -9.044 13.703 -7.189 1.00 89.38 227 LEU A CA 1
ATOM 1786 C C . LEU A 1 227 ? -10.395 14.241 -6.715 1.00 89.38 227 LEU A C 1
ATOM 1788 O O . LEU A 1 227 ? -10.545 15.438 -6.472 1.00 89.38 227 LEU A O 1
ATOM 1792 N N . LEU A 1 228 ? -11.372 13.350 -6.550 1.00 87.31 228 LEU A N 1
ATOM 1793 C CA . LEU A 1 228 ? -12.703 13.723 -6.104 1.00 87.31 228 LEU A CA 1
ATOM 1794 C C . LEU A 1 228 ? -12.651 14.309 -4.686 1.00 87.31 228 LEU A C 1
ATOM 1796 O O . LEU A 1 228 ? -13.263 15.346 -4.444 1.00 87.31 228 LEU A O 1
ATOM 1800 N N . SER A 1 229 ? -11.853 13.739 -3.780 1.00 85.69 229 SER A N 1
ATOM 1801 C CA . SER A 1 229 ? -11.648 14.287 -2.430 1.00 85.69 229 SER A CA 1
ATOM 1802 C C . SER A 1 229 ? -11.091 15.713 -2.451 1.00 85.69 229 SER A C 1
ATOM 1804 O O . SER A 1 229 ? -11.671 16.607 -1.834 1.00 85.69 229 SER A O 1
ATOM 1806 N N . VAL A 1 230 ? -10.039 15.963 -3.236 1.00 85.56 230 VAL A N 1
ATOM 1807 C CA . VAL A 1 230 ? -9.434 17.299 -3.380 1.00 85.56 230 VAL A CA 1
ATOM 1808 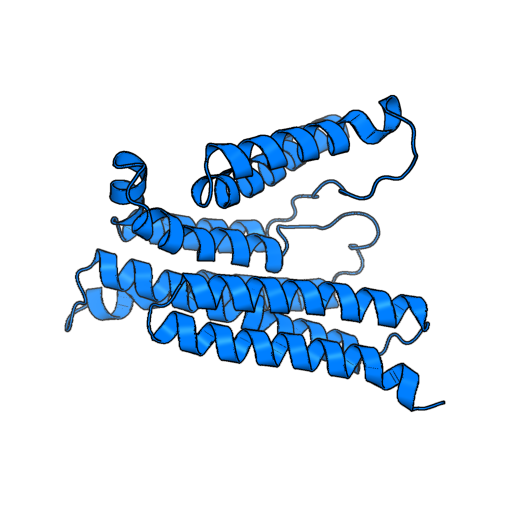C C . VAL A 1 230 ? -10.437 18.315 -3.938 1.00 85.56 230 VAL A C 1
ATOM 1810 O O . VAL A 1 230 ? -10.537 19.435 -3.433 1.00 85.56 230 VAL A O 1
ATOM 1813 N N . LEU A 1 231 ? -11.211 17.934 -4.958 1.00 84.94 231 LEU A N 1
ATOM 1814 C CA . LEU A 1 231 ? -12.214 18.810 -5.573 1.00 84.94 231 LEU A CA 1
ATOM 1815 C C . LEU A 1 231 ? -13.378 19.133 -4.630 1.00 84.94 231 LEU A C 1
ATOM 1817 O O . LEU A 1 231 ? -13.942 20.225 -4.701 1.00 84.94 231 LEU A O 1
ATOM 1821 N N . THR A 1 232 ? -13.747 18.194 -3.759 1.00 79.00 232 THR A N 1
ATOM 1822 C CA . THR A 1 232 ? -14.876 18.379 -2.842 1.00 79.00 232 THR A CA 1
ATOM 1823 C C . THR A 1 232 ? -14.501 19.286 -1.671 1.00 79.00 232 THR A C 1
ATOM 1825 O O . THR A 1 232 ? -15.286 20.163 -1.321 1.00 79.00 232 THR A O 1
ATOM 1828 N N . ASN A 1 233 ? -13.284 19.162 -1.131 1.00 71.19 233 ASN A N 1
ATOM 1829 C CA . ASN A 1 233 ? -12.815 20.025 -0.038 1.00 71.19 233 ASN A CA 1
ATOM 1830 C C . ASN A 1 233 ? -12.628 21.486 -0.458 1.00 71.19 233 ASN A C 1
ATOM 1832 O O . ASN A 1 233 ? -12.830 22.390 0.344 1.00 71.19 233 ASN A O 1
ATOM 1836 N N . LYS A 1 234 ? -12.289 21.747 -1.728 1.00 59.47 234 LYS A N 1
ATOM 1837 C CA . LYS A 1 234 ? -12.229 23.120 -2.258 1.00 59.47 234 LYS A CA 1
ATOM 1838 C C . LYS A 1 234 ? -13.580 23.842 -2.265 1.00 59.47 234 LYS A C 1
ATOM 1840 O O . LYS A 1 234 ? -13.592 25.054 -2.404 1.00 59.47 234 LYS A O 1
ATOM 1845 N N . LYS A 1 235 ? -14.703 23.122 -2.163 1.00 50.31 235 LYS A N 1
ATOM 1846 C CA . LYS A 1 235 ? -16.050 23.717 -2.090 1.00 50.31 235 LYS A CA 1
ATOM 1847 C C . LYS A 1 235 ? -16.521 23.983 -0.657 1.00 50.31 235 LYS A C 1
ATOM 1849 O O . LYS A 1 235 ? -17.594 24.553 -0.493 1.00 50.31 235 LYS A O 1
ATOM 1854 N N . SER A 1 236 ? -15.777 23.533 0.355 1.00 42.69 236 SER A N 1
ATOM 1855 C CA . SER A 1 236 ? -16.107 23.714 1.776 1.00 42.69 236 SER A CA 1
ATOM 1856 C C . SER A 1 236 ? -15.263 24.786 2.477 1.00 42.69 236 SER A C 1
ATOM 1858 O O . SER A 1 236 ? -15.363 24.914 3.694 1.00 42.69 236 SER A O 1
ATOM 1860 N N . ILE A 1 237 ? -14.436 25.516 1.724 1.00 38.06 237 ILE A N 1
ATOM 1861 C CA . ILE A 1 237 ? -13.676 26.702 2.146 1.00 38.06 237 ILE A CA 1
ATOM 1862 C C . ILE A 1 237 ? -14.234 27.884 1.357 1.00 38.06 237 ILE A C 1
ATOM 1864 O O . ILE A 1 237 ? -14.434 28.952 1.970 1.00 38.06 237 ILE A O 1
#